Protein AF-A0A254QY48-F1 (afdb_monomer_lite)

pLDDT: mean 86.38, std 14.21, range [34.25, 98.0]

Radius of gyration: 26.09 Å; chains: 1; bounding box: 74×37×66 Å

Secondary structure (DSSP, 8-state):
--HHHHHHHHHHHHHHHHHHHHHHHHHHHHTTT---TTHHHHHHHHHHHHHHHHHTTT--HHHHHHHHHHHHHHHHHHHTT---PPPPP--------------EEES-TT--HHHHHHHHHHHHHHT--EEEEE----HHHHHHHHHHHTTTTTGGGTTSHHHHH-HHHHHHHHHHHHTT-HHHHHHHHHHH--HHHH-GGGGT-EEEEETTS-HHHHHHHHHHSEEEEEE-TTS-EEEEEEGGG---SPPHHHHTTSPP-

Structure (mmCIF, N/CA/C/O backbone):
data_AF-A0A254QY48-F1
#
_entry.id   AF-A0A254QY48-F1
#
loop_
_atom_site.group_PDB
_atom_site.id
_atom_site.type_symbol
_atom_site.label_atom_id
_atom_site.label_alt_id
_atom_site.label_comp_id
_atom_site.label_asym_id
_atom_site.label_entity_id
_atom_site.label_seq_id
_atom_site.pdbx_PDB_ins_code
_atom_site.Cartn_x
_atom_site.Cartn_y
_atom_site.Cartn_z
_atom_site.occupancy
_atom_site.B_iso_or_equiv
_atom_site.auth_seq_id
_atom_site.auth_comp_id
_atom_site.auth_asym_id
_atom_site.auth_atom_id
_atom_site.pdbx_PDB_model_num
ATOM 1 N N . MET A 1 1 ? 52.499 7.392 8.895 1.00 43.88 1 MET A N 1
ATOM 2 C CA . MET A 1 1 ? 53.018 7.864 7.598 1.00 43.88 1 MET A CA 1
ATOM 3 C C . MET A 1 1 ? 52.349 6.984 6.563 1.00 43.88 1 MET A C 1
ATOM 5 O O . MET A 1 1 ? 52.788 5.859 6.464 1.00 43.88 1 MET A O 1
ATOM 9 N N . ASP A 1 2 ? 51.241 7.428 5.956 1.00 49.06 2 ASP A N 1
ATOM 10 C CA . ASP A 1 2 ? 50.579 6.726 4.822 1.00 49.06 2 ASP A CA 1
ATOM 11 C C . ASP A 1 2 ? 49.456 7.541 4.136 1.00 49.06 2 ASP A C 1
ATOM 13 O O . ASP A 1 2 ? 48.891 7.128 3.132 1.00 49.06 2 ASP A O 1
ATOM 17 N N . THR A 1 3 ? 49.163 8.766 4.588 1.00 54.47 3 THR A N 1
ATOM 18 C CA . THR A 1 3 ? 48.041 9.565 4.058 1.00 54.47 3 THR A CA 1
ATOM 19 C C . THR A 1 3 ? 48.213 10.019 2.605 1.00 54.47 3 THR A C 1
ATOM 21 O O . THR A 1 3 ? 47.225 10.284 1.929 1.00 54.47 3 THR A O 1
ATOM 24 N N . ALA A 1 4 ? 49.448 10.127 2.107 1.00 51.38 4 ALA A N 1
ATOM 25 C CA . ALA A 1 4 ? 49.707 10.533 0.725 1.00 51.38 4 ALA A CA 1
ATOM 26 C C . ALA A 1 4 ? 49.523 9.376 -0.275 1.00 51.38 4 ALA A C 1
ATOM 28 O O . ALA A 1 4 ? 49.053 9.609 -1.387 1.00 51.38 4 ALA A O 1
ATOM 29 N N . ALA A 1 5 ? 49.855 8.141 0.123 1.00 54.62 5 ALA A N 1
ATOM 30 C CA . ALA A 1 5 ? 49.683 6.951 -0.708 1.00 54.62 5 ALA A CA 1
ATOM 31 C C . ALA A 1 5 ? 48.201 6.551 -0.801 1.00 54.62 5 ALA A C 1
ATOM 33 O O . ALA A 1 5 ? 47.706 6.323 -1.905 1.00 54.62 5 ALA A O 1
ATOM 34 N N . ASP A 1 6 ? 47.475 6.602 0.322 1.00 60.34 6 ASP A N 1
ATOM 35 C CA . ASP A 1 6 ? 46.029 6.341 0.374 1.00 60.34 6 ASP A CA 1
ATOM 36 C C . ASP A 1 6 ? 45.225 7.361 -0.446 1.00 60.34 6 ASP A C 1
ATOM 38 O O . ASP A 1 6 ? 44.293 7.003 -1.167 1.00 60.34 6 ASP A O 1
ATOM 42 N N . ASN A 1 7 ? 45.622 8.638 -0.408 1.00 69.25 7 ASN A N 1
ATOM 43 C CA . ASN A 1 7 ? 44.978 9.672 -1.214 1.00 69.25 7 ASN A CA 1
ATOM 44 C C . ASN A 1 7 ? 45.287 9.504 -2.714 1.00 69.25 7 ASN A C 1
ATOM 46 O O . ASN A 1 7 ? 44.414 9.720 -3.546 1.00 69.25 7 ASN A O 1
ATOM 50 N N . SER A 1 8 ? 46.500 9.068 -3.073 1.00 77.69 8 SER A N 1
ATOM 51 C CA . SER A 1 8 ? 46.869 8.777 -4.467 1.00 77.69 8 SER A CA 1
ATOM 52 C C . SER A 1 8 ? 46.052 7.613 -5.048 1.00 77.69 8 SER A C 1
ATOM 54 O O . SER A 1 8 ? 45.542 7.709 -6.163 1.00 77.69 8 SER A O 1
ATOM 56 N N . ALA A 1 9 ? 45.849 6.542 -4.271 1.00 82.81 9 ALA A N 1
ATOM 57 C CA . ALA A 1 9 ? 45.025 5.404 -4.679 1.00 82.81 9 ALA A CA 1
ATOM 58 C C . ALA A 1 9 ? 43.540 5.782 -4.830 1.00 82.81 9 ALA A C 1
ATOM 60 O O . ALA A 1 9 ? 42.905 5.422 -5.821 1.00 82.81 9 ALA A O 1
ATOM 61 N N . ALA A 1 10 ? 42.997 6.569 -3.895 1.00 84.00 10 ALA A N 1
ATOM 62 C CA . ALA A 1 10 ? 41.620 7.057 -3.971 1.00 84.00 10 ALA A CA 1
ATOM 63 C C . ALA A 1 10 ? 41.382 7.954 -5.199 1.00 84.00 10 ALA A C 1
ATOM 65 O O . ALA A 1 10 ? 40.347 7.840 -5.859 1.00 84.00 10 ALA A O 1
ATOM 66 N N . LEU A 1 11 ? 42.348 8.816 -5.533 1.00 86.38 11 LEU A N 1
ATOM 67 C CA . LEU A 1 11 ? 42.291 9.658 -6.729 1.00 86.38 11 LEU A CA 1
ATOM 68 C C . LEU A 1 11 ? 42.391 8.829 -8.015 1.00 86.38 11 LEU A C 1
ATOM 70 O O . LEU A 1 11 ? 41.631 9.087 -8.941 1.00 86.38 11 LEU A O 1
ATOM 74 N N . ALA A 1 12 ? 43.225 7.786 -8.054 1.00 88.31 12 ALA A N 1
ATOM 75 C CA . ALA A 1 12 ? 43.296 6.881 -9.202 1.00 88.31 12 ALA A CA 1
ATOM 76 C C . ALA A 1 12 ? 41.968 6.135 -9.445 1.00 88.31 12 ALA A C 1
ATOM 78 O O . ALA A 1 12 ? 41.520 6.018 -10.584 1.00 88.31 12 ALA A O 1
ATOM 79 N N . ILE A 1 13 ? 41.297 5.685 -8.377 1.00 86.62 13 ILE A N 1
ATOM 80 C CA . ILE A 1 13 ? 39.974 5.038 -8.459 1.00 86.62 13 ILE A CA 1
ATOM 81 C C . ILE A 1 13 ? 38.903 6.025 -8.938 1.00 86.62 13 ILE A C 1
ATOM 83 O O . ILE A 1 13 ? 38.014 5.660 -9.710 1.00 86.62 13 ILE A O 1
ATOM 87 N N . ARG A 1 14 ? 38.962 7.279 -8.478 1.00 91.88 14 ARG A N 1
ATOM 88 C CA . ARG A 1 14 ? 38.085 8.349 -8.967 1.00 91.88 14 ARG A CA 1
ATOM 89 C C . ARG A 1 14 ? 38.296 8.590 -10.456 1.00 91.88 14 ARG A C 1
ATOM 91 O O . ARG A 1 14 ? 37.316 8.626 -11.191 1.00 91.88 14 ARG A O 1
ATOM 98 N N . ASP A 1 15 ? 39.544 8.774 -10.870 1.00 90.38 15 ASP A N 1
ATOM 99 C CA . ASP A 1 15 ? 39.891 9.170 -12.233 1.00 90.38 15 ASP A CA 1
ATOM 100 C C . ASP A 1 15 ? 39.544 8.059 -13.223 1.00 90.38 15 ASP A C 1
ATOM 102 O O . ASP A 1 15 ? 38.840 8.327 -14.189 1.00 90.38 15 ASP A O 1
ATOM 106 N N . SER A 1 16 ? 39.866 6.800 -12.901 1.00 88.62 16 SER A N 1
ATOM 107 C CA . SER A 1 16 ? 39.449 5.643 -13.706 1.00 88.62 16 SER A CA 1
ATOM 108 C C . SER A 1 16 ? 37.929 5.577 -13.875 1.00 88.62 16 SER A C 1
ATOM 110 O O . SER A 1 16 ? 37.441 5.442 -14.989 1.00 88.62 16 SER A O 1
ATOM 112 N N . ALA A 1 17 ? 37.158 5.721 -12.791 1.00 89.19 17 ALA A N 1
ATOM 113 C CA . ALA A 1 17 ? 35.697 5.658 -12.870 1.00 89.19 17 ALA A CA 1
ATOM 114 C C . ALA A 1 17 ? 35.078 6.866 -13.600 1.00 89.19 17 ALA A C 1
ATOM 116 O O . ALA A 1 17 ? 34.013 6.754 -14.211 1.00 89.19 17 ALA A O 1
ATOM 117 N N . CYS A 1 18 ? 35.725 8.030 -13.515 1.00 92.19 18 CYS A N 1
ATOM 118 C CA . CYS A 1 18 ? 35.334 9.235 -14.232 1.00 92.19 18 CYS A CA 1
ATOM 119 C C . CYS A 1 18 ? 35.586 9.079 -15.737 1.00 92.19 18 CYS A C 1
ATOM 121 O O . CYS A 1 18 ? 34.685 9.358 -16.526 1.00 92.19 18 CYS A O 1
ATOM 123 N N . ASP A 1 19 ? 36.761 8.587 -16.125 1.00 91.50 19 ASP A N 1
ATOM 124 C CA . ASP A 1 19 ? 37.131 8.358 -17.522 1.00 91.50 19 ASP A CA 1
ATOM 125 C C . ASP A 1 19 ? 36.276 7.248 -18.156 1.00 91.50 19 ASP A C 1
ATOM 127 O O . ASP A 1 19 ? 35.747 7.447 -19.249 1.00 91.50 19 ASP A O 1
ATOM 131 N N . ASP A 1 20 ? 36.018 6.148 -17.437 1.00 92.12 20 ASP A N 1
ATOM 132 C CA . ASP A 1 20 ? 35.104 5.082 -17.881 1.00 92.12 20 ASP A CA 1
ATOM 133 C C . ASP A 1 20 ? 33.689 5.619 -18.148 1.00 92.12 20 ASP A C 1
ATOM 135 O O . ASP A 1 20 ? 33.021 5.237 -19.113 1.00 92.12 20 ASP A O 1
ATOM 139 N N . LEU A 1 21 ? 33.203 6.525 -17.290 1.00 93.19 21 LEU A N 1
ATOM 140 C CA . LEU A 1 21 ? 31.894 7.145 -17.468 1.00 93.19 21 LEU A CA 1
ATOM 141 C C . LEU A 1 21 ? 31.869 8.095 -18.672 1.00 93.19 21 LEU A C 1
ATOM 143 O O . LEU A 1 21 ? 30.864 8.123 -19.379 1.00 93.19 21 LEU A O 1
ATOM 147 N N . ILE A 1 22 ? 32.931 8.874 -18.890 1.00 92.50 22 ILE A N 1
ATOM 148 C CA . ILE A 1 22 ? 33.043 9.777 -20.043 1.00 92.50 22 ILE A CA 1
ATOM 149 C C . ILE A 1 22 ? 33.048 8.968 -21.334 1.00 92.50 22 ILE A C 1
ATOM 151 O O . ILE A 1 22 ? 32.198 9.219 -22.181 1.00 92.50 22 ILE A O 1
ATOM 155 N N . ALA A 1 23 ? 33.911 7.952 -21.434 1.00 91.44 23 ALA A N 1
ATOM 156 C CA . ALA A 1 23 ? 33.997 7.087 -22.608 1.00 91.44 23 ALA A CA 1
ATOM 157 C C . ALA A 1 23 ? 32.636 6.462 -22.942 1.00 91.44 23 ALA A C 1
ATOM 159 O O . ALA A 1 23 ? 32.183 6.511 -24.083 1.00 91.44 23 ALA A O 1
ATOM 160 N N . LYS A 1 24 ? 31.929 5.966 -21.918 1.00 90.25 24 LYS A N 1
ATOM 161 C CA . LYS A 1 24 ? 30.584 5.414 -22.087 1.00 90.25 24 LYS A CA 1
ATOM 162 C C . LYS A 1 24 ? 29.569 6.451 -22.581 1.00 90.25 24 LYS A C 1
ATOM 164 O O . LYS A 1 24 ? 28.725 6.135 -23.408 1.00 90.25 24 LYS A O 1
ATOM 169 N N . LEU A 1 25 ? 29.596 7.671 -22.048 1.00 89.38 25 LEU A N 1
ATOM 170 C CA . LEU A 1 25 ? 28.657 8.722 -22.450 1.00 89.38 25 LEU A CA 1
ATOM 171 C C . LEU A 1 25 ? 28.960 9.266 -23.848 1.00 89.38 25 LEU A C 1
ATOM 173 O O . LEU A 1 25 ? 28.027 9.609 -24.561 1.00 89.38 25 LEU A O 1
ATOM 177 N N . GLU A 1 26 ? 30.230 9.340 -24.238 1.00 89.00 26 GLU A N 1
ATOM 178 C CA . GLU A 1 26 ? 30.646 9.732 -25.587 1.00 89.00 26 GLU A CA 1
ATOM 179 C C . GLU A 1 26 ? 30.246 8.674 -26.623 1.00 89.00 26 GLU A C 1
ATOM 181 O O . GLU A 1 26 ? 29.747 9.034 -27.686 1.00 89.00 26 GLU A O 1
ATOM 186 N N . GLU A 1 27 ? 30.371 7.385 -26.291 1.00 86.31 27 GLU A N 1
ATOM 187 C CA . GLU A 1 27 ? 29.863 6.282 -27.117 1.00 86.31 27 GLU A CA 1
ATOM 188 C C . GLU A 1 27 ? 28.337 6.366 -27.296 1.00 86.31 27 GLU A C 1
ATOM 190 O O . GLU A 1 27 ? 27.834 6.321 -28.419 1.00 86.31 27 GLU A O 1
ATOM 195 N N . GLU A 1 28 ? 27.591 6.558 -26.203 1.00 84.62 28 GLU A N 1
ATOM 196 C CA . GLU A 1 28 ? 26.130 6.704 -26.249 1.00 84.62 28 GLU A CA 1
ATOM 197 C C . GLU A 1 28 ? 25.697 7.982 -27.016 1.00 84.62 28 GLU A C 1
ATOM 199 O O . GLU A 1 28 ? 24.697 7.982 -27.737 1.00 84.62 28 GLU A O 1
ATOM 204 N N . ALA A 1 29 ? 26.445 9.084 -26.890 1.00 82.88 29 ALA A N 1
ATOM 205 C CA . ALA A 1 29 ? 26.153 10.352 -27.561 1.00 82.88 29 ALA A CA 1
ATOM 206 C C . ALA A 1 29 ? 26.446 10.310 -29.067 1.00 82.88 29 ALA A C 1
ATOM 208 O O . ALA A 1 29 ? 25.672 10.864 -29.851 1.00 82.88 29 ALA A O 1
ATOM 209 N N . ALA A 1 30 ? 27.510 9.609 -29.473 1.00 76.94 30 ALA A N 1
ATOM 210 C CA . ALA A 1 30 ? 27.838 9.377 -30.878 1.00 76.94 30 ALA A CA 1
ATOM 211 C C . ALA A 1 30 ? 26.734 8.594 -31.608 1.00 76.94 30 ALA A C 1
ATOM 213 O O . ALA A 1 30 ? 26.506 8.820 -32.792 1.00 76.94 30 ALA A O 1
ATOM 214 N N . ALA A 1 31 ? 26.007 7.722 -30.902 1.00 69.06 31 ALA A N 1
ATOM 215 C CA . ALA A 1 31 ? 24.850 7.012 -31.448 1.00 69.06 31 ALA A CA 1
ATOM 216 C C . ALA A 1 31 ? 23.593 7.895 -31.608 1.00 69.06 31 ALA A C 1
ATOM 218 O O . ALA A 1 31 ? 22.641 7.480 -32.263 1.00 69.06 31 ALA A O 1
ATOM 219 N N . SER A 1 32 ? 23.574 9.094 -31.012 1.00 65.00 32 SER A N 1
ATOM 220 C CA . SER A 1 32 ? 22.402 9.982 -30.946 1.00 65.00 32 SER A CA 1
ATOM 221 C C . SER A 1 32 ? 22.596 11.329 -31.671 1.00 65.00 32 SER A C 1
ATOM 223 O O . SER A 1 32 ? 21.801 12.240 -31.444 1.00 65.00 32 SER A O 1
ATOM 225 N N . ASP A 1 33 ? 23.653 11.493 -32.482 1.00 64.31 33 ASP A N 1
ATOM 226 C CA . ASP A 1 33 ? 24.058 12.770 -33.116 1.00 64.31 33 ASP A CA 1
ATOM 227 C C . ASP A 1 33 ? 24.136 13.961 -32.128 1.00 64.31 33 ASP A C 1
ATOM 229 O O . ASP A 1 33 ? 23.940 15.126 -32.489 1.00 64.31 33 ASP A O 1
ATOM 233 N N . ALA A 1 34 ? 24.414 13.679 -30.850 1.00 66.00 34 ALA A N 1
ATOM 234 C CA . ALA A 1 34 ? 24.487 14.689 -29.801 1.00 66.00 34 ALA A CA 1
ATOM 235 C C . ALA A 1 34 ? 25.878 15.340 -29.754 1.00 66.00 34 ALA A C 1
ATOM 237 O O . ALA A 1 34 ? 26.897 14.669 -29.916 1.00 66.00 34 ALA A O 1
ATOM 238 N N . ASP A 1 35 ? 25.929 16.649 -29.487 1.00 70.44 35 ASP A N 1
ATOM 239 C CA . ASP A 1 35 ? 27.192 17.375 -29.320 1.00 70.44 35 ASP A CA 1
ATOM 240 C C . ASP A 1 35 ? 27.954 16.862 -28.087 1.00 70.44 35 ASP A C 1
ATOM 242 O O . ASP A 1 35 ? 27.486 16.958 -26.946 1.00 70.44 35 ASP A O 1
ATOM 246 N N . THR A 1 36 ? 29.131 16.286 -28.329 1.00 73.81 36 THR A N 1
ATOM 247 C CA . THR A 1 36 ? 29.957 15.629 -27.314 1.00 73.81 36 THR A CA 1
ATOM 248 C C . THR A 1 36 ? 30.952 16.568 -26.641 1.00 73.81 36 THR A C 1
ATOM 250 O O . THR A 1 36 ? 31.516 16.195 -25.608 1.00 73.81 36 THR A O 1
ATOM 253 N N . SER A 1 37 ? 31.149 17.794 -27.153 1.00 77.94 37 SER A N 1
ATOM 254 C CA . SER A 1 37 ? 32.238 18.680 -26.706 1.00 77.94 37 SER A CA 1
ATOM 255 C C . SER A 1 37 ? 32.165 19.041 -25.219 1.00 77.94 37 SER A C 1
ATOM 257 O O . SER A 1 37 ? 33.190 19.287 -24.580 1.00 77.94 37 SER A O 1
ATOM 259 N N . ASP A 1 38 ? 30.956 19.025 -24.657 1.00 86.62 38 ASP A N 1
ATOM 260 C CA . ASP A 1 38 ? 30.675 19.443 -23.285 1.00 86.62 38 ASP A CA 1
ATOM 261 C C . ASP A 1 38 ? 30.484 18.273 -22.300 1.00 86.62 38 ASP A C 1
ATOM 263 O O . ASP A 1 38 ? 30.359 18.505 -21.091 1.00 86.62 38 ASP A O 1
ATOM 267 N N . ILE A 1 39 ? 30.494 17.015 -22.765 1.00 87.81 39 ILE A N 1
ATOM 268 C CA . ILE A 1 39 ? 30.282 15.831 -21.911 1.00 87.81 39 ILE A CA 1
ATOM 269 C C . ILE A 1 39 ? 31.435 15.676 -20.919 1.00 87.81 39 ILE A C 1
ATOM 271 O O . ILE A 1 39 ? 31.215 15.653 -19.704 1.00 87.81 39 ILE A O 1
ATOM 275 N N . ALA A 1 40 ? 32.669 15.617 -21.420 1.00 90.44 40 ALA A N 1
ATOM 276 C CA . ALA A 1 40 ? 33.860 15.450 -20.598 1.00 90.44 40 ALA A CA 1
ATOM 277 C C . ALA A 1 40 ? 34.026 16.544 -19.517 1.00 90.44 40 ALA A C 1
ATOM 279 O O . ALA A 1 40 ? 34.195 16.182 -18.347 1.00 90.44 40 ALA A O 1
ATOM 280 N N . PRO A 1 41 ? 33.954 17.861 -19.821 1.00 92.50 41 PRO A N 1
ATOM 281 C CA . PRO A 1 41 ? 34.075 18.888 -18.785 1.00 92.50 41 PRO A CA 1
ATOM 282 C C . PRO A 1 41 ? 32.930 18.830 -17.762 1.00 92.50 41 PRO A C 1
ATOM 284 O O . PRO A 1 41 ? 33.186 18.949 -16.563 1.00 92.50 41 PRO A O 1
ATOM 287 N N . PHE A 1 42 ? 31.690 18.567 -18.196 1.00 91.38 42 PHE A N 1
ATOM 288 C CA . PHE A 1 42 ? 30.541 18.442 -17.294 1.00 91.38 42 PHE A CA 1
ATOM 289 C C . PHE A 1 42 ? 30.682 17.269 -16.317 1.00 91.38 42 PHE A C 1
ATOM 291 O O . PHE A 1 42 ? 30.418 17.409 -15.118 1.00 91.38 42 PHE A O 1
ATOM 298 N N . VAL A 1 43 ? 31.097 16.105 -16.823 1.00 92.88 43 VAL A N 1
ATOM 299 C CA . VAL A 1 43 ? 31.290 14.908 -16.002 1.00 92.88 43 VAL A CA 1
ATOM 300 C C . VAL A 1 43 ? 32.435 15.132 -15.020 1.00 92.88 43 VAL A C 1
ATOM 302 O O . VAL A 1 43 ? 32.221 14.929 -13.827 1.00 92.88 43 VAL A O 1
ATOM 305 N N . LYS A 1 44 ? 33.595 15.633 -15.471 1.00 93.62 44 LYS A N 1
ATOM 306 C CA . LYS A 1 44 ? 34.758 15.895 -14.603 1.00 93.62 44 LYS A CA 1
ATOM 307 C C . LYS A 1 44 ? 34.422 16.833 -13.444 1.00 93.62 44 LYS A C 1
ATOM 309 O O . LYS A 1 44 ? 34.778 16.541 -12.302 1.00 93.62 44 LYS A O 1
ATOM 314 N N . GLU A 1 45 ? 33.696 17.920 -13.708 1.00 91.81 45 GLU A N 1
ATOM 315 C CA . GLU A 1 45 ? 33.308 18.888 -12.676 1.00 91.81 45 GLU A CA 1
ATOM 316 C C . GLU A 1 45 ? 32.414 18.252 -11.598 1.00 91.81 45 GLU A C 1
ATOM 318 O O . GLU A 1 45 ? 32.694 18.345 -10.397 1.00 91.81 45 GLU A O 1
ATOM 323 N N . LEU A 1 46 ? 31.337 17.574 -12.011 1.00 90.81 46 LEU A N 1
ATOM 324 C CA . LEU A 1 46 ? 30.400 16.964 -11.069 1.00 90.81 46 LEU A CA 1
ATOM 325 C C . LEU A 1 46 ? 31.015 15.784 -10.322 1.00 90.81 46 LEU A C 1
ATOM 327 O O . LEU A 1 46 ? 30.768 15.624 -9.122 1.00 90.81 46 LEU A O 1
ATOM 331 N N . PHE A 1 47 ? 31.814 14.969 -11.008 1.00 94.25 47 PHE A N 1
ATOM 332 C CA . PHE A 1 47 ? 32.461 13.813 -10.407 1.00 94.25 47 PHE A CA 1
ATOM 333 C C . PHE A 1 47 ? 33.427 14.254 -9.307 1.00 94.25 47 PHE A C 1
ATOM 335 O O . PHE A 1 47 ? 33.314 13.768 -8.181 1.00 94.25 47 PHE A O 1
ATOM 342 N N . ALA A 1 48 ? 34.291 15.239 -9.583 1.00 90.62 48 ALA A N 1
ATOM 343 C CA . ALA A 1 48 ? 35.206 15.800 -8.591 1.00 90.62 48 ALA A CA 1
ATOM 344 C C . ALA A 1 48 ? 34.449 16.369 -7.380 1.00 90.62 48 ALA A C 1
ATOM 346 O O . ALA A 1 48 ? 34.731 16.005 -6.237 1.00 90.62 48 ALA A O 1
ATOM 347 N N . ARG A 1 49 ? 33.408 17.178 -7.621 1.00 89.38 49 ARG A N 1
ATOM 348 C CA . ARG A 1 49 ? 32.611 17.794 -6.550 1.00 89.38 49 ARG A CA 1
ATOM 349 C C . ARG A 1 49 ? 31.964 16.763 -5.623 1.00 89.38 49 ARG A C 1
ATOM 351 O O . ARG A 1 49 ? 31.962 16.945 -4.402 1.00 89.38 49 ARG A O 1
ATOM 358 N N . TYR A 1 50 ? 31.362 15.713 -6.180 1.00 89.25 50 TYR A N 1
ATOM 359 C CA . TYR A 1 50 ? 30.719 14.683 -5.365 1.00 89.25 50 TYR A CA 1
ATOM 360 C C . TYR A 1 50 ? 31.731 13.762 -4.687 1.00 89.25 50 TYR A C 1
ATOM 362 O O . TYR A 1 50 ? 31.476 13.326 -3.561 1.00 89.25 50 TYR A O 1
ATOM 370 N N . PHE A 1 51 ? 32.873 13.507 -5.325 1.00 89.00 51 PHE A N 1
ATOM 371 C CA . PHE A 1 51 ? 33.930 12.687 -4.748 1.00 89.00 51 PHE A CA 1
ATOM 372 C C . PHE A 1 51 ? 34.554 13.374 -3.532 1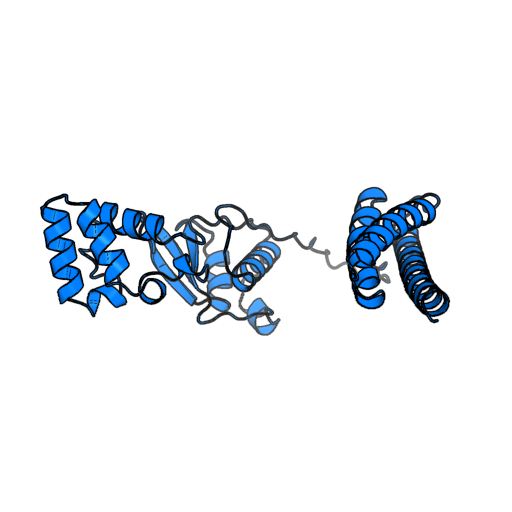.00 89.00 51 PHE A C 1
ATOM 374 O O . PHE A 1 51 ? 34.592 12.777 -2.459 1.00 89.00 51 PHE A O 1
ATOM 381 N N . ASP A 1 52 ? 34.882 14.665 -3.623 1.00 87.81 52 ASP A N 1
ATOM 382 C CA . ASP A 1 52 ? 35.388 15.450 -2.488 1.00 87.81 52 ASP A CA 1
ATOM 383 C C . ASP A 1 52 ? 34.402 15.471 -1.309 1.00 87.81 52 ASP A C 1
ATOM 385 O O . ASP A 1 52 ? 34.784 15.387 -0.138 1.00 87.81 52 ASP A O 1
ATOM 389 N N . ALA A 1 53 ? 33.101 15.568 -1.600 1.00 84.94 53 ALA A N 1
ATOM 390 C CA . ALA A 1 53 ? 32.055 15.535 -0.580 1.00 84.94 53 ALA A CA 1
ATOM 391 C C . ALA A 1 53 ? 31.910 14.156 0.090 1.00 84.94 53 ALA A C 1
ATOM 393 O O . ALA A 1 53 ? 31.509 14.084 1.254 1.00 84.94 53 ALA A O 1
ATOM 394 N N . SER A 1 54 ? 32.209 13.080 -0.637 1.00 84.94 54 SER A N 1
ATOM 395 C CA . SER A 1 54 ? 32.184 11.697 -0.153 1.00 84.94 54 SER A CA 1
ATOM 396 C C . SER A 1 54 ? 33.437 11.367 0.673 1.00 84.94 54 SER A C 1
ATOM 398 O O . SER A 1 54 ? 33.319 10.824 1.773 1.00 84.94 54 SER A O 1
ATOM 400 N N . GLN A 1 55 ? 34.612 11.842 0.249 1.00 84.75 55 GLN A N 1
ATOM 401 C CA . GLN A 1 55 ? 35.862 11.714 1.009 1.00 84.75 55 GLN A CA 1
ATOM 402 C C . GLN A 1 55 ? 35.803 12.448 2.357 1.00 84.75 55 GLN A C 1
ATOM 404 O O . GLN A 1 55 ? 36.221 11.906 3.376 1.00 84.75 55 GLN A O 1
ATOM 409 N N . LYS A 1 56 ? 35.150 13.620 2.430 1.00 84.75 56 LYS A N 1
ATOM 410 C CA . LYS A 1 56 ? 34.870 14.310 3.713 1.00 84.75 56 LYS A CA 1
ATOM 411 C C . LYS A 1 56 ? 34.012 13.493 4.690 1.00 84.75 56 LYS A C 1
ATOM 413 O O . LYS A 1 56 ? 33.954 13.829 5.870 1.00 84.75 56 LYS A O 1
ATOM 418 N N . LYS A 1 57 ? 33.318 12.460 4.207 1.00 82.69 57 LYS A N 1
ATOM 419 C CA . LYS A 1 57 ? 32.494 11.541 5.005 1.00 82.69 57 LYS A CA 1
ATOM 420 C C . LYS A 1 57 ? 33.190 10.203 5.276 1.00 82.69 57 LYS A C 1
ATOM 422 O O . LYS A 1 57 ? 32.542 9.313 5.819 1.00 82.69 57 LYS A O 1
ATOM 427 N N . ASN A 1 58 ? 34.473 10.069 4.929 1.00 83.00 58 ASN A N 1
ATOM 428 C CA . ASN A 1 58 ? 35.260 8.839 5.051 1.00 83.00 58 ASN A CA 1
ATOM 429 C C . ASN A 1 58 ? 34.618 7.631 4.335 1.00 83.00 58 ASN A C 1
ATOM 431 O O . ASN A 1 58 ? 34.700 6.501 4.815 1.00 83.00 58 ASN A O 1
ATOM 435 N N . GLU A 1 59 ? 33.929 7.861 3.213 1.00 81.56 59 GLU A N 1
ATOM 436 C CA . GLU A 1 59 ? 33.377 6.783 2.384 1.00 81.56 59 GLU A CA 1
ATOM 437 C C . GLU A 1 59 ? 34.503 6.174 1.518 1.00 81.56 59 GLU A C 1
ATOM 439 O O . GLU A 1 59 ? 35.274 6.931 0.917 1.00 81.56 59 GLU A O 1
ATOM 444 N N . PRO A 1 60 ? 34.623 4.832 1.434 1.00 86.69 60 PRO A N 1
ATOM 445 C CA . PRO A 1 60 ? 35.635 4.183 0.599 1.00 86.69 60 PRO A CA 1
ATOM 446 C C . PRO A 1 60 ? 35.538 4.619 -0.867 1.00 86.69 60 PRO A C 1
ATOM 448 O O . PRO A 1 60 ? 34.432 4.746 -1.403 1.00 86.69 60 PRO A O 1
ATOM 451 N N . ALA A 1 61 ? 36.684 4.826 -1.520 1.00 80.56 61 ALA A N 1
ATOM 452 C CA . ALA A 1 61 ? 36.761 5.384 -2.871 1.00 80.56 61 ALA A CA 1
ATOM 453 C C . ALA A 1 61 ? 35.989 4.546 -3.903 1.00 80.56 61 ALA A C 1
ATOM 455 O O . ALA A 1 61 ? 35.291 5.099 -4.748 1.00 80.56 61 ALA A O 1
ATOM 456 N N . GLU A 1 62 ? 36.023 3.220 -3.793 1.00 82.06 62 GLU A N 1
ATOM 457 C CA . GLU A 1 62 ? 35.323 2.287 -4.679 1.00 82.06 62 GLU A CA 1
ATOM 458 C C . GLU A 1 62 ? 33.798 2.415 -4.545 1.00 82.06 62 GLU A C 1
ATOM 460 O O . GLU A 1 62 ? 33.061 2.403 -5.535 1.00 82.06 62 GLU A O 1
ATOM 465 N N . VAL A 1 63 ? 33.314 2.592 -3.312 1.00 79.81 63 VAL A N 1
ATOM 466 C CA . VAL A 1 63 ? 31.885 2.768 -3.009 1.00 79.81 63 VAL A CA 1
ATOM 467 C C . VAL A 1 63 ? 31.409 4.140 -3.488 1.00 79.81 63 VAL A C 1
ATOM 469 O O . VAL A 1 63 ? 30.358 4.252 -4.131 1.00 79.81 63 VAL A O 1
ATOM 472 N N . ALA A 1 64 ? 32.208 5.174 -3.222 1.00 82.88 64 ALA A N 1
ATOM 473 C CA . ALA A 1 64 ? 31.963 6.541 -3.654 1.00 82.88 64 ALA A CA 1
ATOM 474 C C . ALA A 1 64 ? 31.899 6.640 -5.185 1.00 82.88 64 ALA A C 1
ATOM 476 O O . ALA A 1 64 ? 30.881 7.075 -5.730 1.00 82.88 64 ALA A O 1
ATOM 477 N N . SER A 1 65 ? 32.935 6.175 -5.888 1.00 81.56 65 SER A N 1
ATOM 478 C CA . SER A 1 65 ? 33.053 6.249 -7.348 1.00 81.56 65 SER A CA 1
ATOM 479 C C . SER A 1 65 ? 31.920 5.520 -8.066 1.00 81.56 65 SER A C 1
ATOM 481 O O . SER A 1 65 ? 31.336 6.075 -8.997 1.00 81.56 65 SER A O 1
ATOM 483 N N . ALA A 1 66 ? 31.511 4.331 -7.607 1.00 82.44 66 ALA A N 1
ATOM 484 C CA . ALA A 1 66 ? 30.397 3.597 -8.214 1.00 82.44 66 ALA A CA 1
ATOM 485 C C . ALA A 1 66 ? 29.051 4.337 -8.070 1.00 82.44 66 ALA A C 1
ATOM 487 O O . ALA A 1 66 ? 28.229 4.376 -8.993 1.00 82.44 66 ALA A O 1
ATOM 488 N N . LYS A 1 67 ? 28.809 4.948 -6.906 1.00 86.19 67 LYS A N 1
ATOM 489 C CA . LYS A 1 67 ? 27.591 5.720 -6.623 1.00 86.19 67 LYS A CA 1
ATOM 490 C C . LYS A 1 67 ? 27.562 7.042 -7.388 1.00 86.19 67 LYS A C 1
ATOM 492 O O . LYS A 1 67 ? 26.522 7.405 -7.943 1.00 86.19 67 LYS A O 1
ATOM 497 N N . ILE A 1 68 ? 28.694 7.740 -7.430 1.00 86.56 68 ILE A N 1
ATOM 498 C CA . ILE A 1 68 ? 28.860 9.000 -8.156 1.00 86.56 68 ILE A CA 1
ATOM 499 C C . ILE A 1 68 ? 28.698 8.756 -9.654 1.00 86.56 68 ILE A C 1
ATOM 501 O O . ILE A 1 68 ? 27.920 9.469 -10.280 1.00 86.56 68 ILE A O 1
ATOM 505 N N . SER A 1 69 ? 29.283 7.685 -10.199 1.00 88.00 69 SER A N 1
ATOM 506 C CA . SER A 1 69 ? 29.144 7.328 -11.618 1.00 88.00 69 SER A CA 1
ATOM 507 C C . SER A 1 69 ? 27.682 7.170 -12.045 1.00 88.00 69 SER A C 1
ATOM 509 O O . SER A 1 69 ? 27.255 7.711 -13.064 1.00 88.00 69 SER A O 1
ATOM 511 N N . LYS A 1 70 ? 26.861 6.499 -11.224 1.00 86.62 70 LYS A N 1
ATOM 512 C CA . LYS A 1 70 ? 25.415 6.361 -11.477 1.00 86.62 70 LYS A CA 1
ATOM 513 C C . LYS A 1 70 ? 24.687 7.706 -11.434 1.00 86.62 70 LYS A C 1
ATOM 515 O O . LYS A 1 70 ? 23.807 7.963 -12.255 1.00 86.62 70 LYS A O 1
ATOM 520 N N . MET A 1 71 ? 25.033 8.557 -10.470 1.00 91.62 71 MET A N 1
ATOM 521 C CA . MET A 1 71 ? 24.396 9.861 -10.287 1.00 91.62 71 MET A CA 1
ATOM 522 C C . MET A 1 71 ? 24.751 10.829 -11.419 1.00 91.62 71 MET A C 1
ATOM 524 O O . MET A 1 71 ? 23.851 11.408 -12.026 1.00 91.62 71 MET A O 1
ATOM 528 N N . VAL A 1 72 ? 26.044 10.979 -11.712 1.00 90.38 72 VAL A N 1
ATOM 529 C CA . VAL A 1 72 ? 26.567 11.867 -12.755 1.00 90.38 72 VAL A CA 1
ATOM 530 C C . VAL A 1 72 ? 26.135 11.371 -14.130 1.00 90.38 72 VAL A C 1
ATOM 532 O O . VAL A 1 72 ? 25.620 12.163 -14.912 1.00 90.38 72 VAL A O 1
ATOM 535 N N . GLY A 1 73 ? 26.185 10.061 -14.389 1.00 90.75 73 GLY A N 1
ATOM 536 C CA . GLY A 1 73 ? 25.705 9.483 -15.645 1.00 90.75 73 GLY A CA 1
ATOM 537 C C . GLY A 1 73 ? 24.217 9.729 -15.902 1.00 90.75 73 GLY A C 1
ATOM 538 O O . GLY A 1 73 ? 23.821 9.970 -17.038 1.00 90.75 73 GLY A O 1
ATOM 539 N N . LYS A 1 74 ? 23.366 9.724 -14.867 1.00 87.56 74 LYS A N 1
ATOM 540 C CA . LYS A 1 74 ? 21.947 10.094 -15.022 1.00 87.56 74 LYS A CA 1
ATOM 541 C C . LYS A 1 74 ? 21.777 11.581 -15.354 1.00 87.56 74 LYS A C 1
ATOM 543 O O . LYS A 1 74 ? 20.912 11.933 -16.153 1.00 87.56 74 LYS A O 1
ATOM 548 N N . GLN A 1 75 ? 22.573 12.450 -14.729 1.00 87.94 75 GLN A N 1
ATOM 549 C CA . GLN A 1 75 ? 22.526 13.890 -14.990 1.00 87.94 75 GLN A CA 1
ATOM 550 C C . GLN A 1 75 ? 23.044 14.229 -16.392 1.00 87.94 75 GLN A C 1
ATOM 552 O O . GLN A 1 75 ? 22.418 15.033 -17.075 1.00 87.94 75 GLN A O 1
ATOM 557 N N . ALA A 1 76 ? 24.121 13.578 -16.837 1.00 87.56 76 ALA A N 1
ATOM 558 C CA . ALA A 1 76 ? 24.698 13.764 -18.164 1.00 87.56 76 ALA A CA 1
ATOM 559 C C . ALA A 1 76 ? 23.737 13.305 -19.265 1.00 87.56 76 ALA A C 1
ATOM 561 O O . ALA A 1 76 ? 23.411 14.104 -20.136 1.00 87.56 76 ALA A O 1
ATOM 562 N N . ARG A 1 77 ? 23.168 12.093 -19.163 1.00 89.00 77 ARG A N 1
ATOM 563 C CA . ARG A 1 77 ? 22.175 11.608 -20.141 1.00 89.00 77 ARG A CA 1
ATOM 564 C C . ARG A 1 77 ? 20.978 12.541 -20.280 1.00 89.00 77 ARG A C 1
ATOM 566 O O . ARG A 1 77 ? 20.537 12.828 -21.383 1.00 89.00 77 ARG A O 1
ATOM 573 N N . LYS A 1 78 ? 20.494 13.085 -19.158 1.00 86.25 78 LYS A N 1
ATOM 574 C CA . LYS A 1 78 ? 19.415 14.079 -19.173 1.00 86.25 78 LYS A CA 1
ATOM 575 C C . LYS A 1 78 ? 19.849 15.408 -19.803 1.00 86.25 78 LYS A C 1
ATOM 577 O O . LYS A 1 78 ? 19.057 16.010 -20.516 1.00 86.25 78 LYS A O 1
ATOM 582 N N . LYS A 1 79 ? 21.054 15.896 -19.493 1.00 85.25 79 LYS A N 1
ATOM 583 C CA . LYS A 1 79 ? 21.550 17.198 -19.963 1.00 85.25 79 LYS A CA 1
ATOM 584 C C . LYS A 1 79 ? 21.832 17.199 -21.466 1.00 85.25 79 LYS A C 1
ATOM 586 O O . LYS A 1 79 ? 21.512 18.179 -22.123 1.00 85.25 79 LYS A O 1
ATOM 591 N N . PHE A 1 80 ? 22.403 16.112 -21.973 1.00 84.56 80 PHE A N 1
ATOM 592 C CA . PHE A 1 80 ? 22.847 15.982 -23.361 1.00 84.56 80 PHE A CA 1
ATOM 593 C C . PHE A 1 80 ? 21.878 15.177 -24.234 1.00 84.56 80 PHE A C 1
ATOM 595 O O . PHE A 1 80 ? 22.212 14.854 -25.364 1.00 84.56 80 PHE A O 1
ATOM 602 N N . ALA A 1 81 ? 20.689 14.843 -23.712 1.00 81.81 81 ALA A N 1
ATOM 603 C CA . ALA A 1 81 ? 19.671 14.052 -24.410 1.00 81.81 81 ALA A CA 1
ATOM 604 C C . ALA A 1 81 ? 20.209 12.735 -25.011 1.00 81.81 81 ALA A C 1
ATOM 606 O O . ALA A 1 81 ? 19.750 12.284 -26.054 1.00 81.81 81 ALA A O 1
ATOM 607 N N . ILE A 1 82 ? 21.175 12.117 -24.331 1.00 80.12 82 ILE A N 1
ATOM 608 C CA . ILE A 1 82 ? 21.824 10.883 -24.772 1.00 80.12 82 ILE A CA 1
ATOM 609 C C . ILE A 1 82 ? 20.848 9.723 -24.567 1.00 80.12 82 ILE A C 1
ATOM 611 O O . ILE A 1 82 ? 20.463 9.433 -23.424 1.00 80.12 82 ILE A O 1
ATOM 615 N N . SER A 1 83 ? 20.453 9.070 -25.661 1.00 66.31 83 SER A N 1
ATOM 616 C CA . SER A 1 83 ? 19.646 7.852 -25.617 1.00 66.31 83 SER A CA 1
ATOM 617 C C . SER A 1 83 ? 20.549 6.647 -25.360 1.00 66.31 83 SER A C 1
ATOM 619 O O . SER A 1 83 ? 21.594 6.497 -25.982 1.00 66.31 83 SER A O 1
ATOM 621 N N . SER A 1 84 ? 20.173 5.780 -24.421 1.00 57.28 84 SER A N 1
ATOM 622 C CA . SER A 1 84 ? 20.971 4.608 -24.035 1.00 57.28 84 SER A CA 1
ATOM 623 C C . SER A 1 84 ? 20.687 3.359 -24.881 1.00 57.28 84 SER A C 1
ATOM 625 O O . SER A 1 84 ? 20.967 2.251 -24.421 1.00 57.28 84 SER A O 1
ATOM 627 N N . GLU A 1 85 ? 20.079 3.501 -26.060 1.00 49.72 85 GLU A N 1
ATOM 628 C CA . GLU A 1 85 ? 19.797 2.371 -26.951 1.00 49.72 85 GLU A CA 1
ATOM 629 C C . GLU A 1 85 ? 20.952 2.153 -27.942 1.00 49.72 85 GLU A C 1
ATOM 631 O O . GLU A 1 85 ? 21.313 3.079 -28.667 1.00 49.72 85 GLU A O 1
ATOM 636 N N . PRO A 1 86 ? 21.549 0.948 -28.001 1.00 40.62 86 PRO A N 1
ATOM 637 C CA . PRO A 1 86 ? 22.496 0.616 -29.055 1.00 40.62 86 PRO A CA 1
ATOM 638 C C . PRO A 1 86 ? 21.761 0.538 -30.402 1.00 40.62 86 PRO A C 1
ATOM 640 O O . PRO A 1 86 ? 20.687 -0.056 -30.494 1.00 40.62 86 PRO A O 1
ATOM 643 N N . ALA A 1 87 ? 22.351 1.129 -31.445 1.00 35.53 87 ALA A N 1
ATOM 644 C CA . ALA A 1 87 ? 21.785 1.152 -32.793 1.00 35.53 87 ALA A CA 1
ATOM 645 C C . ALA A 1 87 ? 21.468 -0.276 -33.300 1.00 35.53 87 ALA A C 1
ATOM 647 O O . ALA A 1 87 ? 22.354 -1.139 -33.275 1.00 35.53 87 ALA A O 1
ATOM 648 N N . PRO A 1 88 ? 20.239 -0.557 -33.775 1.00 40.34 88 PRO A N 1
ATOM 649 C CA . PRO A 1 88 ? 19.883 -1.883 -34.255 1.00 40.34 88 PRO A CA 1
ATOM 650 C C . PRO A 1 88 ? 20.462 -2.139 -35.652 1.00 40.34 88 PRO A C 1
ATOM 652 O O . PRO A 1 88 ? 20.431 -1.291 -36.544 1.00 40.34 88 PRO A O 1
ATOM 655 N N . THR A 1 89 ? 20.987 -3.350 -35.840 1.00 34.25 89 THR A N 1
ATOM 656 C CA . THR A 1 89 ? 21.310 -3.922 -37.157 1.00 34.25 89 THR A CA 1
ATOM 657 C C . THR A 1 89 ? 19.997 -4.135 -37.928 1.00 34.25 89 THR A C 1
ATOM 659 O O . THR A 1 89 ? 19.036 -4.597 -37.312 1.00 34.25 89 THR A O 1
ATOM 662 N N . PRO A 1 90 ? 19.895 -3.796 -39.229 1.00 40.09 90 PRO A N 1
ATOM 663 C CA . PRO A 1 90 ? 18.609 -3.789 -39.915 1.00 40.09 90 PRO A CA 1
ATOM 664 C C . PRO A 1 90 ? 18.190 -5.209 -40.313 1.00 40.09 90 PRO A C 1
ATOM 666 O O . PRO A 1 90 ? 18.790 -5.811 -41.198 1.00 40.09 90 PRO A O 1
ATOM 669 N N . GLU A 1 91 ? 17.129 -5.713 -39.688 1.00 36.50 91 GLU A N 1
ATOM 670 C CA . GLU A 1 91 ? 16.307 -6.833 -40.161 1.00 36.50 91 GLU A CA 1
ATOM 671 C C . GLU A 1 91 ? 14.828 -6.557 -39.807 1.00 36.50 91 GLU A C 1
ATOM 673 O O . GLU A 1 91 ? 14.552 -5.671 -38.996 1.00 36.50 91 GLU A O 1
ATOM 678 N N . PRO A 1 92 ? 13.875 -7.183 -40.520 1.00 38.97 92 PRO A N 1
ATOM 679 C CA . PRO A 1 92 ? 12.726 -6.513 -41.119 1.00 38.97 92 PRO A CA 1
ATOM 680 C C . PRO A 1 92 ? 11.656 -6.075 -40.118 1.00 38.97 92 PRO A C 1
ATOM 682 O O . PRO A 1 92 ? 11.440 -6.708 -39.089 1.00 38.97 92 PRO A O 1
ATOM 685 N N . GLU A 1 93 ? 10.973 -4.999 -40.512 1.00 42.72 93 GLU A N 1
ATOM 686 C CA . GLU A 1 93 ? 9.816 -4.348 -39.894 1.00 42.72 93 GLU A CA 1
ATOM 687 C C . GLU A 1 93 ? 8.931 -5.293 -39.062 1.00 42.72 93 GLU A C 1
ATOM 689 O O . GLU A 1 93 ? 7.997 -5.920 -39.559 1.00 42.72 93 GLU A O 1
ATOM 694 N N . HIS A 1 94 ? 9.192 -5.334 -37.759 1.00 39.41 94 HIS A N 1
ATOM 695 C CA . HIS A 1 94 ? 8.147 -5.509 -36.766 1.00 39.41 94 HIS A CA 1
ATOM 696 C C . HIS A 1 94 ? 8.058 -4.195 -36.000 1.00 39.41 94 HIS A C 1
ATOM 698 O O . HIS A 1 94 ? 9.057 -3.719 -35.464 1.00 39.41 94 HIS A O 1
ATOM 704 N N . GLU A 1 95 ? 6.875 -3.584 -36.030 1.00 36.97 95 GLU A N 1
ATOM 705 C CA . GLU A 1 95 ? 6.540 -2.353 -35.318 1.00 36.97 95 GLU A CA 1
ATOM 706 C C . GLU A 1 95 ? 7.070 -2.425 -33.879 1.00 36.97 95 GLU A C 1
ATOM 708 O O . GLU A 1 95 ? 6.610 -3.227 -33.068 1.00 36.97 95 GLU A O 1
ATOM 713 N N . ALA A 1 96 ? 8.095 -1.626 -33.577 1.00 38.50 96 ALA A N 1
ATOM 714 C CA . ALA A 1 96 ? 8.626 -1.514 -32.231 1.00 38.50 96 ALA A CA 1
ATOM 715 C C . ALA A 1 96 ? 7.592 -0.768 -31.381 1.00 38.50 96 ALA A C 1
ATOM 717 O O . ALA A 1 96 ? 7.488 0.459 -31.445 1.00 38.50 96 ALA A O 1
ATOM 718 N N . GLU A 1 97 ? 6.807 -1.513 -30.603 1.00 44.75 97 GLU A N 1
ATOM 719 C CA . GLU A 1 97 ? 6.012 -0.945 -29.520 1.00 44.75 97 GLU A CA 1
ATOM 720 C C . GLU A 1 97 ? 6.952 -0.167 -28.596 1.00 44.75 97 GLU A C 1
ATOM 722 O O . GLU A 1 97 ? 7.854 -0.722 -27.964 1.00 44.75 97 GLU A O 1
ATOM 727 N N . THR A 1 98 ? 6.765 1.148 -28.529 1.00 47.66 98 THR A N 1
ATOM 728 C CA . THR A 1 98 ? 7.465 2.000 -27.572 1.00 47.66 98 THR A CA 1
ATOM 729 C C . THR A 1 98 ? 7.179 1.488 -26.165 1.00 47.66 98 THR A C 1
ATOM 731 O O . THR A 1 98 ? 6.045 1.588 -25.697 1.00 47.66 98 THR A O 1
ATOM 734 N N . ALA A 1 99 ? 8.193 0.952 -25.480 1.00 57.31 99 ALA A N 1
ATOM 735 C CA . ALA A 1 99 ? 8.048 0.486 -24.108 1.00 57.31 99 ALA A CA 1
ATOM 736 C C . ALA A 1 99 ? 7.598 1.653 -23.213 1.00 57.31 99 ALA A C 1
ATOM 738 O O . ALA A 1 99 ? 8.351 2.600 -22.965 1.00 57.31 99 ALA A O 1
ATOM 739 N N . PHE A 1 100 ? 6.355 1.608 -22.732 1.00 69.75 100 PHE A N 1
ATOM 740 C CA . PHE A 1 100 ? 5.829 2.648 -21.859 1.00 69.75 100 PHE A CA 1
ATOM 741 C C . PHE A 1 100 ? 6.580 2.634 -20.525 1.00 69.75 100 PHE A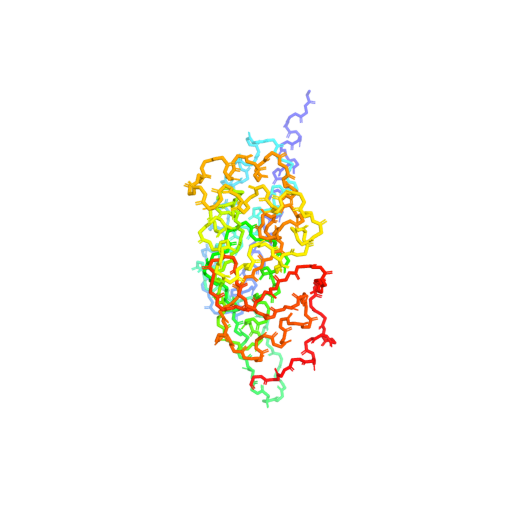 C 1
ATOM 743 O O . PHE A 1 100 ? 6.683 1.615 -19.842 1.00 69.75 100 PHE A O 1
ATOM 750 N N . ALA A 1 101 ? 7.093 3.793 -20.107 1.00 81.31 101 ALA A N 1
ATOM 751 C CA . ALA A 1 101 ? 7.648 3.937 -18.768 1.00 81.31 101 ALA A CA 1
ATOM 752 C C . ALA A 1 101 ? 6.509 3.828 -17.744 1.00 81.31 101 ALA A C 1
ATOM 754 O O . ALA A 1 101 ? 5.699 4.746 -17.627 1.00 81.31 101 ALA A O 1
ATOM 755 N N . GLY A 1 102 ? 6.456 2.720 -17.002 1.00 85.81 102 GLY A N 1
ATOM 756 C CA . GLY A 1 102 ? 5.412 2.475 -16.007 1.00 85.81 102 GLY A CA 1
ATOM 757 C C . GLY A 1 102 ? 5.283 3.602 -14.981 1.00 85.81 102 GLY A C 1
ATOM 758 O O . GLY A 1 102 ? 6.277 4.140 -14.480 1.00 85.81 102 GLY A O 1
ATOM 759 N N . GLN A 1 103 ? 4.043 3.954 -14.645 1.00 92.25 103 GLN A N 1
ATOM 760 C CA . GLN A 1 103 ? 3.709 5.085 -13.787 1.00 92.25 103 GLN A CA 1
ATOM 761 C C . GLN A 1 103 ? 2.882 4.633 -12.585 1.00 92.25 103 GLN A C 1
ATOM 763 O O . GLN A 1 103 ? 1.800 4.066 -12.717 1.00 92.25 103 GLN A O 1
ATOM 768 N N . VAL A 1 104 ? 3.374 4.945 -11.384 1.00 93.50 104 VAL A N 1
ATOM 769 C CA . VAL A 1 104 ? 2.661 4.695 -10.125 1.00 93.50 104 VAL A CA 1
ATOM 770 C C . VAL A 1 104 ? 2.490 6.010 -9.374 1.00 93.50 104 VAL A C 1
ATOM 772 O O . VAL A 1 104 ? 3.469 6.694 -9.071 1.00 93.50 104 VAL A O 1
ATOM 775 N N . ALA A 1 105 ? 1.245 6.353 -9.051 1.00 91.81 105 ALA A N 1
ATOM 776 C CA . ALA A 1 105 ? 0.869 7.599 -8.387 1.00 91.81 105 ALA A CA 1
ATOM 777 C C . ALA A 1 105 ? 0.025 7.353 -7.121 1.00 91.81 105 ALA A C 1
ATOM 779 O O . ALA A 1 105 ? -0.336 6.224 -6.789 1.00 91.81 105 ALA A O 1
ATOM 780 N N . GLY A 1 106 ? -0.305 8.426 -6.396 1.00 91.50 106 GLY A N 1
ATOM 781 C CA . GLY A 1 106 ? -1.151 8.372 -5.199 1.00 91.50 106 GLY A CA 1
ATOM 782 C C . GLY A 1 106 ? -0.364 8.203 -3.898 1.00 91.50 106 GLY A C 1
ATOM 783 O O . GLY A 1 106 ? 0.724 8.759 -3.738 1.00 91.50 106 GLY A O 1
ATOM 784 N N . LYS A 1 107 ? -0.930 7.473 -2.927 1.00 91.88 107 LYS A N 1
ATOM 785 C CA . LYS A 1 107 ? -0.372 7.343 -1.565 1.00 91.88 107 LYS A CA 1
ATOM 786 C C . LYS A 1 107 ? 0.808 6.360 -1.508 1.00 91.88 107 LYS A C 1
ATOM 788 O O . LYS A 1 107 ? 0.720 5.338 -0.843 1.00 91.88 107 LYS A O 1
ATOM 793 N N . THR A 1 108 ? 1.913 6.666 -2.185 1.00 92.81 108 THR A N 1
ATOM 794 C CA . THR A 1 108 ? 3.054 5.746 -2.370 1.00 92.81 108 THR A CA 1
ATOM 795 C C . THR A 1 108 ? 4.032 5.669 -1.192 1.00 92.81 108 THR A C 1
ATOM 797 O O . THR A 1 108 ? 4.881 4.778 -1.142 1.00 92.81 108 THR A O 1
ATOM 800 N N . SER A 1 109 ? 3.945 6.607 -0.245 1.00 90.12 109 SER A N 1
ATOM 801 C CA . SER A 1 109 ? 4.904 6.722 0.857 1.00 90.12 109 SER A CA 1
ATOM 802 C C . SER A 1 109 ? 4.902 5.486 1.760 1.00 90.12 109 SER A C 1
ATOM 804 O O . SER A 1 109 ? 3.841 4.985 2.134 1.00 90.12 109 SER A O 1
ATOM 806 N N . GLY A 1 110 ? 6.103 5.005 2.097 1.00 88.88 110 GLY A N 1
ATOM 807 C CA . GLY A 1 110 ? 6.321 3.910 3.045 1.00 88.88 110 GLY A CA 1
ATOM 808 C C . GLY A 1 110 ? 5.863 2.525 2.587 1.00 88.88 110 GLY A C 1
ATOM 809 O O . GLY A 1 110 ? 5.902 1.596 3.386 1.00 88.88 110 GLY A O 1
ATOM 810 N N . ILE A 1 111 ? 5.427 2.373 1.333 1.00 94.75 111 ILE A N 1
ATOM 811 C CA . ILE A 1 111 ? 5.067 1.072 0.759 1.00 94.75 111 ILE A CA 1
ATOM 812 C C . ILE A 1 111 ? 6.335 0.261 0.493 1.00 94.75 111 ILE A C 1
ATOM 814 O O . ILE A 1 111 ? 7.351 0.794 0.039 1.00 94.75 111 ILE A O 1
ATOM 818 N N . ASP A 1 112 ? 6.249 -1.045 0.733 1.00 95.12 112 ASP A N 1
ATOM 819 C CA . ASP A 1 112 ? 7.294 -2.000 0.406 1.00 95.12 112 ASP A CA 1
ATOM 820 C C . ASP A 1 112 ? 7.730 -1.864 -1.063 1.00 95.12 112 ASP A C 1
ATOM 822 O O . ASP A 1 112 ? 6.925 -1.861 -2.002 1.00 95.12 112 ASP A O 1
ATOM 826 N N . ARG A 1 113 ? 9.046 -1.754 -1.270 1.00 93.62 113 ARG A N 1
ATOM 827 C CA . ARG A 1 113 ? 9.618 -1.463 -2.587 1.00 93.62 113 ARG A CA 1
ATOM 828 C C . ARG A 1 113 ? 9.273 -2.534 -3.622 1.00 93.62 113 ARG A C 1
ATOM 830 O O . ARG A 1 113 ? 9.163 -2.207 -4.800 1.00 93.62 113 ARG A O 1
ATOM 837 N N . LYS A 1 114 ? 9.091 -3.788 -3.201 1.00 95.38 114 LYS A N 1
ATOM 838 C CA . LYS A 1 114 ? 8.734 -4.894 -4.093 1.00 95.38 114 LYS A CA 1
ATOM 839 C C . LYS A 1 114 ? 7.336 -4.702 -4.668 1.00 95.38 114 LYS A C 1
ATOM 841 O O . LYS A 1 114 ? 7.157 -4.909 -5.862 1.00 95.38 114 LYS A O 1
ATOM 846 N N . ILE A 1 115 ? 6.378 -4.256 -3.849 1.00 97.31 115 ILE A N 1
ATOM 847 C CA . ILE A 1 115 ? 5.027 -3.927 -4.324 1.00 97.31 115 ILE A CA 1
ATOM 848 C C . ILE A 1 115 ? 5.119 -2.808 -5.360 1.00 97.31 115 ILE A C 1
ATOM 850 O O . ILE A 1 115 ? 4.625 -2.976 -6.467 1.00 97.31 115 ILE A O 1
ATOM 854 N N . LEU A 1 116 ? 5.816 -1.709 -5.044 1.00 96.75 116 LEU A N 1
ATOM 855 C CA . LEU A 1 116 ? 5.968 -0.585 -5.975 1.00 96.75 116 LEU A CA 1
ATOM 856 C C . LEU A 1 116 ? 6.604 -1.005 -7.305 1.00 96.75 116 LEU A C 1
ATOM 858 O O . LEU A 1 116 ? 6.128 -0.589 -8.352 1.00 96.75 116 LEU A O 1
ATOM 862 N N . ASN A 1 117 ? 7.638 -1.846 -7.275 1.00 95.12 117 ASN A N 1
ATOM 863 C CA . ASN A 1 117 ? 8.278 -2.332 -8.494 1.00 95.12 117 ASN A CA 1
ATOM 864 C C . ASN A 1 117 ? 7.331 -3.198 -9.347 1.00 95.12 117 ASN A C 1
ATOM 866 O O . ASN A 1 117 ? 7.298 -3.033 -10.562 1.00 95.12 117 ASN A O 1
ATOM 870 N N . ILE A 1 118 ? 6.538 -4.078 -8.721 1.00 97.06 118 ILE A N 1
ATOM 871 C CA . ILE A 1 118 ? 5.529 -4.886 -9.425 1.00 97.06 118 ILE A CA 1
ATOM 872 C C . ILE A 1 118 ? 4.467 -3.985 -10.065 1.00 97.06 118 ILE A C 1
ATOM 874 O O . ILE A 1 118 ? 4.136 -4.177 -11.231 1.00 97.06 118 ILE A O 1
ATOM 878 N N . LEU A 1 119 ? 3.960 -2.987 -9.328 1.00 97.06 119 LEU A N 1
ATOM 879 C CA . LEU A 1 119 ? 3.002 -2.015 -9.866 1.00 97.06 119 LEU A CA 1
ATOM 880 C C . LEU A 1 119 ? 3.591 -1.277 -11.078 1.00 97.06 119 LEU A C 1
ATOM 882 O O . LEU A 1 119 ? 2.914 -1.127 -12.089 1.00 97.06 119 LEU A O 1
ATOM 886 N N . THR A 1 120 ? 4.854 -0.849 -10.999 1.00 95.62 120 THR A N 1
ATOM 887 C CA . THR A 1 120 ? 5.530 -0.169 -12.109 1.00 95.62 120 THR A CA 1
ATOM 888 C C . THR A 1 120 ? 5.655 -1.064 -13.340 1.00 95.62 120 THR A C 1
ATOM 890 O O . THR A 1 120 ? 5.375 -0.593 -14.435 1.00 95.62 120 THR A O 1
ATOM 893 N N . GLU A 1 121 ? 6.045 -2.334 -13.198 1.00 94.00 121 GLU A N 1
ATOM 894 C CA . GLU A 1 121 ? 6.170 -3.226 -14.362 1.00 94.00 121 GLU A CA 1
ATOM 895 C C . GLU A 1 121 ? 4.823 -3.574 -14.994 1.00 94.00 121 GLU A C 1
ATOM 897 O O . GLU A 1 121 ? 4.718 -3.593 -16.216 1.00 94.00 121 GLU A O 1
ATOM 902 N N . VAL A 1 122 ? 3.778 -3.791 -14.190 1.00 94.69 122 VAL A N 1
ATOM 903 C CA . VAL A 1 122 ? 2.433 -4.008 -14.740 1.00 94.69 122 VAL A CA 1
ATOM 904 C C . VAL A 1 122 ? 1.931 -2.742 -15.437 1.00 94.69 122 VAL A C 1
ATOM 906 O O . VAL A 1 122 ? 1.433 -2.818 -16.551 1.00 94.69 122 VAL A O 1
ATOM 909 N N . SER A 1 123 ? 2.132 -1.565 -14.841 1.00 94.00 123 SER A N 1
ATOM 910 C CA . SER A 1 123 ? 1.802 -0.290 -15.490 1.00 94.00 123 SER A CA 1
ATOM 911 C C . SER A 1 123 ? 2.541 -0.100 -16.821 1.00 94.00 123 SER A C 1
ATOM 913 O O . SER A 1 123 ? 1.945 0.362 -17.787 1.00 94.00 123 SER A O 1
ATOM 915 N N . ALA A 1 124 ? 3.821 -0.481 -16.889 1.00 91.06 124 ALA A N 1
ATOM 916 C CA . ALA A 1 124 ? 4.619 -0.410 -18.112 1.00 91.06 124 ALA A CA 1
ATOM 917 C C . ALA A 1 124 ? 4.081 -1.340 -19.208 1.00 91.06 124 ALA A C 1
ATOM 919 O O . ALA A 1 124 ? 3.992 -0.930 -20.359 1.00 91.06 124 ALA A O 1
ATOM 920 N N . HIS A 1 125 ? 3.689 -2.566 -18.842 1.00 90.31 125 HIS A N 1
ATOM 921 C CA . HIS A 1 125 ? 3.156 -3.554 -19.785 1.00 90.31 125 HIS A CA 1
ATOM 922 C C . HIS A 1 125 ? 1.880 -3.076 -20.476 1.00 90.31 125 HIS A C 1
ATOM 924 O O . HIS A 1 125 ? 1.748 -3.249 -21.677 1.00 90.31 125 HIS A O 1
ATOM 930 N N . PHE A 1 126 ? 0.960 -2.460 -19.733 1.00 89.44 126 PHE A N 1
ATOM 931 C CA . PHE A 1 126 ? -0.320 -1.997 -20.284 1.00 89.44 126 PHE A CA 1
ATOM 932 C C . PHE A 1 126 ? -0.298 -0.537 -20.761 1.00 89.44 126 PHE A C 1
ATOM 934 O O . PHE A 1 126 ? -1.293 -0.053 -21.284 1.00 89.44 126 PHE A O 1
ATOM 941 N N . GLY A 1 127 ? 0.795 0.203 -20.541 1.00 88.44 127 GLY A N 1
ATOM 942 C CA . GLY A 1 127 ? 0.849 1.643 -20.824 1.00 88.44 127 GLY A CA 1
ATOM 943 C C . GLY A 1 127 ? -0.099 2.494 -19.967 1.00 88.44 127 GLY A C 1
ATOM 944 O O . GLY A 1 127 ? -0.299 3.675 -20.252 1.00 88.44 127 GLY A O 1
ATOM 945 N N . GLU A 1 128 ? -0.664 1.927 -18.898 1.00 87.69 128 GLU A N 1
ATOM 946 C CA . GLU A 1 128 ? -1.666 2.577 -18.054 1.00 87.69 128 GLU A CA 1
ATOM 947 C C . GLU A 1 128 ? -1.119 2.920 -16.662 1.00 87.69 128 GLU A C 1
ATOM 949 O O . GLU A 1 128 ? -0.527 2.064 -15.994 1.00 87.69 128 GLU A O 1
ATOM 954 N N . PRO A 1 129 ? -1.333 4.148 -16.154 1.00 90.56 129 PRO A N 1
ATOM 955 C CA . PRO A 1 129 ? -0.876 4.533 -14.826 1.00 90.56 129 PRO A CA 1
ATOM 956 C C . PRO A 1 129 ? -1.691 3.853 -13.718 1.00 90.56 129 PRO A C 1
ATOM 958 O O . PRO A 1 129 ? -2.922 3.872 -13.713 1.00 90.56 129 PRO A O 1
ATOM 961 N N . ILE A 1 130 ? -1.008 3.356 -12.686 1.00 94.00 130 ILE A N 1
ATOM 962 C CA . ILE A 1 130 ? -1.655 2.788 -11.497 1.00 94.00 130 ILE A CA 1
ATOM 963 C C . ILE A 1 130 ? -1.706 3.831 -10.377 1.00 94.00 130 ILE A C 1
ATOM 965 O O . ILE A 1 130 ? -0.680 4.340 -9.921 1.00 94.00 130 ILE A O 1
ATOM 969 N N . THR A 1 131 ? -2.908 4.120 -9.871 1.00 93.31 131 THR A N 1
ATOM 970 C CA . THR A 1 131 ? -3.106 5.047 -8.743 1.00 93.31 131 THR A CA 1
ATOM 971 C C . THR A 1 131 ? -3.422 4.301 -7.449 1.00 93.31 131 THR A C 1
ATOM 973 O O . THR A 1 131 ? -4.447 3.630 -7.336 1.00 93.31 131 THR A O 1
ATOM 976 N N . ILE A 1 132 ? -2.570 4.476 -6.436 1.00 95.38 132 ILE A N 1
ATOM 977 C CA . ILE A 1 132 ? -2.741 3.886 -5.105 1.00 95.38 132 ILE A CA 1
ATOM 978 C C . ILE A 1 132 ? -3.686 4.745 -4.260 1.00 95.38 132 ILE A C 1
ATOM 980 O O . ILE A 1 132 ? -3.368 5.885 -3.900 1.00 95.38 132 ILE A O 1
ATOM 984 N N . LEU A 1 133 ? -4.825 4.163 -3.883 1.00 92.38 133 LEU A N 1
ATOM 985 C CA . LEU A 1 133 ? -5.845 4.783 -3.035 1.00 92.38 133 LEU A CA 1
ATOM 986 C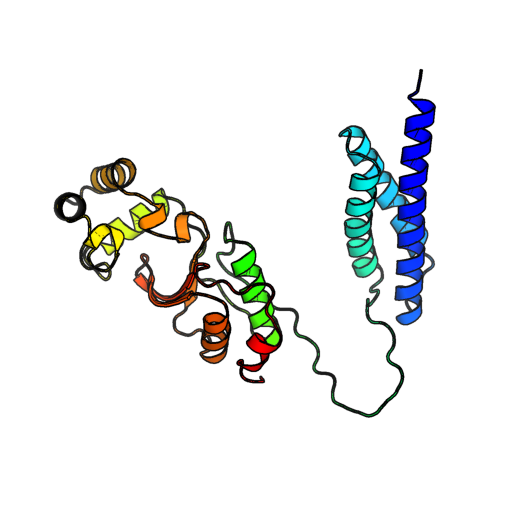 C . LEU A 1 133 ? -5.435 4.799 -1.553 1.00 92.38 133 LEU A C 1
ATOM 988 O O . LEU A 1 133 ? -5.716 5.757 -0.824 1.00 92.38 133 LEU A O 1
ATOM 992 N N . SER A 1 134 ? -4.761 3.741 -1.103 1.00 91.31 134 SER A N 1
ATOM 993 C CA . SER A 1 134 ? -4.282 3.563 0.272 1.00 91.31 134 SER A CA 1
ATOM 994 C C . SER A 1 134 ? -2.954 2.814 0.265 1.00 91.31 134 SER A C 1
ATOM 996 O O . SER A 1 134 ? -2.867 1.729 -0.299 1.00 91.31 134 SER A O 1
ATOM 998 N N . GLY A 1 135 ? -1.926 3.399 0.879 1.00 91.31 135 GLY A N 1
ATOM 999 C CA . GLY A 1 135 ? -0.594 2.806 1.026 1.00 91.31 135 GLY A CA 1
ATOM 1000 C C . GLY A 1 135 ? -0.268 2.550 2.492 1.00 91.31 135 GLY A C 1
ATOM 1001 O O . GLY A 1 135 ? -1.129 2.095 3.247 1.00 91.31 135 GLY A O 1
ATOM 1002 N N . GLN A 1 136 ? 0.949 2.882 2.926 1.00 93.69 136 GLN A N 1
ATOM 1003 C CA . GLN A 1 136 ? 1.307 2.750 4.336 1.00 93.69 136 GLN A CA 1
ATOM 1004 C C . GLN A 1 136 ? 0.424 3.645 5.224 1.00 93.69 136 GLN A C 1
ATOM 1006 O O . GLN A 1 136 ? 0.117 4.789 4.874 1.00 93.69 136 GLN A O 1
ATOM 1011 N N . ARG A 1 137 ? 0.031 3.145 6.399 1.00 89.50 137 ARG A N 1
ATOM 1012 C CA . ARG A 1 137 ? -0.727 3.901 7.402 1.00 89.50 137 ARG A CA 1
ATOM 1013 C C . ARG A 1 137 ? -0.077 3.808 8.769 1.00 89.50 137 ARG A C 1
ATOM 1015 O O . ARG A 1 137 ? 0.341 2.749 9.212 1.00 89.50 137 ARG A O 1
ATOM 1022 N N . SER A 1 138 ? -0.046 4.923 9.485 1.00 89.69 138 SER A N 1
ATOM 1023 C CA . SER A 1 138 ? 0.385 4.931 10.883 1.00 89.69 138 SER A CA 1
ATOM 1024 C C . SER A 1 138 ? -0.647 4.243 11.792 1.00 89.69 138 SER A C 1
ATOM 1026 O O . SER A 1 138 ? -1.844 4.201 11.485 1.00 89.69 138 SER A O 1
ATOM 1028 N N . LYS A 1 139 ? -0.213 3.755 12.964 1.00 91.19 139 LYS A N 1
ATOM 1029 C CA . LYS A 1 139 ? -1.122 3.179 13.977 1.00 91.19 139 LYS A CA 1
ATOM 1030 C C . LYS A 1 139 ? -2.278 4.126 14.348 1.00 91.19 139 LYS A C 1
ATOM 1032 O O . LYS A 1 139 ? -3.418 3.657 14.362 1.00 91.19 139 LYS A O 1
ATOM 1037 N N . PRO A 1 140 ? -2.059 5.443 14.570 1.00 88.81 140 PRO A N 1
ATOM 1038 C CA . PRO A 1 140 ? -3.156 6.371 14.842 1.00 88.81 140 PRO A CA 1
ATOM 1039 C C . PRO A 1 140 ? -4.165 6.478 13.692 1.00 88.81 140 PRO A C 1
ATOM 1041 O O . PRO A 1 140 ? -5.369 6.467 13.941 1.00 88.81 140 PRO A O 1
ATOM 1044 N N . GLN A 1 141 ? -3.702 6.525 12.437 1.00 88.38 141 GLN A N 1
ATOM 1045 C CA . GLN A 1 141 ? -4.588 6.556 11.264 1.00 88.38 141 GLN A CA 1
ATOM 1046 C C . GLN A 1 141 ? -5.419 5.272 11.158 1.00 88.38 141 GLN A C 1
ATOM 1048 O O . GLN A 1 141 ? -6.627 5.335 10.933 1.00 88.38 141 GLN A O 1
ATOM 1053 N N . GLN A 1 142 ? -4.803 4.108 11.382 1.00 91.62 142 GLN A N 1
ATOM 1054 C CA . GLN A 1 142 ? -5.512 2.828 11.391 1.00 91.62 142 GLN A CA 1
ATOM 1055 C C . GLN A 1 142 ? -6.559 2.764 12.512 1.00 91.62 142 GLN A C 1
ATOM 1057 O O . GLN A 1 142 ? -7.699 2.374 12.264 1.00 91.62 142 GLN A O 1
ATOM 1062 N N . ALA A 1 143 ? -6.203 3.168 13.734 1.00 92.50 143 ALA A N 1
ATOM 1063 C CA . ALA A 1 143 ? -7.125 3.175 14.868 1.00 92.50 143 ALA A CA 1
ATOM 1064 C C . ALA A 1 143 ? -8.303 4.138 14.639 1.00 92.50 143 ALA A C 1
ATOM 1066 O O . ALA A 1 143 ? -9.449 3.798 14.938 1.00 92.50 143 ALA A O 1
ATOM 1067 N N . GLN A 1 144 ? -8.040 5.306 14.043 1.00 91.06 144 GLN A N 1
ATOM 1068 C CA . GLN A 1 144 ? -9.079 6.254 13.648 1.00 91.06 144 GLN A CA 1
ATOM 1069 C C . GLN A 1 144 ? -10.036 5.653 12.615 1.00 91.06 144 GLN A C 1
ATOM 1071 O O . GLN A 1 144 ? -11.251 5.754 12.788 1.00 91.06 144 GLN A O 1
ATOM 1076 N N . ALA A 1 145 ? -9.508 5.023 11.563 1.00 90.62 145 ALA A N 1
ATOM 1077 C CA . ALA A 1 145 ? -10.317 4.391 10.523 1.00 90.62 145 ALA A CA 1
ATOM 1078 C C . ALA A 1 145 ? -11.222 3.296 11.113 1.00 90.62 145 ALA A C 1
ATOM 1080 O O . ALA A 1 145 ? -12.427 3.277 10.850 1.00 90.62 145 ALA A O 1
ATOM 1081 N N . LEU A 1 146 ? -10.671 2.458 12.001 1.00 93.94 146 LEU A N 1
ATOM 1082 C CA . LEU A 1 146 ? -11.438 1.446 12.728 1.00 93.94 146 LEU A CA 1
ATOM 1083 C C . LEU A 1 146 ? -12.550 2.064 13.575 1.00 93.94 146 LEU A C 1
ATOM 1085 O O . LEU A 1 146 ? -13.687 1.613 13.485 1.00 93.94 146 LEU A O 1
ATOM 1089 N N . TYR A 1 147 ? -12.261 3.104 14.362 1.00 95.25 147 TYR A N 1
ATOM 1090 C CA . TYR A 1 147 ? -13.276 3.745 15.200 1.00 95.25 147 TYR A CA 1
ATOM 1091 C C . TYR A 1 147 ? -14.401 4.374 14.371 1.00 95.25 147 TYR A C 1
ATOM 1093 O O . TYR A 1 147 ? -15.580 4.204 14.697 1.00 95.25 147 TYR A O 1
ATOM 1101 N N . THR A 1 148 ? -14.058 5.107 13.307 1.00 93.50 148 THR A N 1
ATOM 1102 C CA . THR A 1 148 ? -15.041 5.754 12.424 1.00 93.50 148 THR A CA 1
ATOM 1103 C C . THR A 1 148 ? -15.987 4.716 11.833 1.00 93.50 148 THR A C 1
ATOM 1105 O O . THR A 1 148 ? -17.203 4.888 11.884 1.00 93.50 148 THR A O 1
ATOM 1108 N N . ASN A 1 149 ? -15.433 3.604 11.352 1.00 93.12 149 ASN A N 1
ATOM 1109 C CA . ASN A 1 149 ? -16.164 2.636 10.548 1.00 93.12 149 ASN A CA 1
ATOM 1110 C C . ASN A 1 149 ? -16.612 1.377 11.303 1.00 93.12 149 ASN A C 1
ATOM 1112 O O . ASN A 1 149 ? -17.204 0.482 10.696 1.00 93.12 149 ASN A O 1
ATOM 1116 N N . TRP A 1 150 ? -16.383 1.322 12.620 1.00 95.12 150 TRP A N 1
ATOM 1117 C CA . TRP A 1 150 ? -16.551 0.132 13.462 1.00 95.12 150 TRP A CA 1
ATOM 1118 C C . TRP A 1 150 ? -17.885 -0.586 13.255 1.00 95.12 150 TRP A C 1
ATOM 1120 O O . TRP A 1 150 ? -17.915 -1.784 13.000 1.00 95.12 150 TRP A O 1
ATOM 1130 N N . GLN A 1 151 ? -18.995 0.148 13.335 1.00 92.62 151 GLN A N 1
ATOM 1131 C CA . GLN A 1 151 ? -20.354 -0.404 13.237 1.00 92.62 151 GLN A CA 1
ATOM 1132 C C . GLN A 1 151 ? -20.900 -0.433 11.803 1.00 92.62 151 GLN A C 1
ATOM 1134 O O . GLN A 1 151 ? -21.977 -0.978 11.584 1.00 92.62 151 GLN A O 1
ATOM 1139 N N . SER A 1 152 ? -20.174 0.154 10.849 1.00 90.62 152 SER A N 1
ATOM 1140 C CA . SER A 1 152 ? -20.544 0.207 9.435 1.00 90.62 152 SER A CA 1
ATOM 1141 C C . SER A 1 152 ? -20.017 -1.053 8.730 1.00 90.62 152 SER A C 1
ATOM 1143 O O . SER A 1 152 ? -20.263 -2.177 9.170 1.00 90.62 152 SER A O 1
ATOM 1145 N N . HIS A 1 153 ? -19.245 -0.890 7.662 1.00 86.62 153 HIS A N 1
ATOM 1146 C CA . HIS A 1 153 ? -18.703 -1.982 6.861 1.00 86.62 153 HIS A CA 1
ATOM 1147 C C . HIS A 1 153 ? -17.684 -2.869 7.592 1.00 86.62 153 HIS A C 1
ATOM 1149 O O . HIS A 1 153 ? -17.360 -3.924 7.075 1.00 86.62 153 HIS A O 1
ATOM 1155 N N . LEU A 1 154 ? -17.179 -2.478 8.769 1.00 90.44 154 LEU A N 1
ATOM 1156 C CA . LEU A 1 154 ? -16.284 -3.333 9.560 1.00 90.44 154 LEU A CA 1
ATOM 1157 C C . LEU A 1 154 ? -17.033 -4.362 10.416 1.00 90.44 154 LEU A C 1
ATOM 1159 O O . LEU A 1 154 ? -16.394 -5.189 11.070 1.00 90.44 154 LEU A O 1
ATOM 1163 N N . ARG A 1 155 ? -18.375 -4.298 10.458 1.00 93.06 155 ARG A N 1
ATOM 1164 C CA . ARG A 1 155 ? -19.252 -5.248 11.167 1.00 93.06 155 ARG A CA 1
ATOM 1165 C C . ARG A 1 155 ? -18.787 -5.535 12.598 1.00 93.06 155 ARG A C 1
ATOM 1167 O O . ARG A 1 155 ? -18.748 -6.682 13.043 1.00 93.06 155 ARG A O 1
ATOM 1174 N N . ARG A 1 156 ? -18.430 -4.473 13.326 1.00 94.75 156 ARG A N 1
ATOM 1175 C CA . ARG A 1 156 ? -17.892 -4.501 14.697 1.00 94.75 156 ARG A CA 1
ATOM 1176 C C . ARG A 1 156 ? -16.624 -5.351 14.807 1.00 94.75 156 ARG A C 1
ATOM 1178 O O . ARG A 1 156 ? -16.503 -6.170 15.712 1.00 94.75 156 ARG A O 1
ATOM 1185 N N . GLY A 1 157 ? -15.725 -5.217 13.833 1.00 91.69 157 GLY A N 1
ATOM 1186 C CA . GLY A 1 157 ? -14.454 -5.939 13.754 1.00 91.69 157 GLY A CA 1
ATOM 1187 C C . GLY A 1 157 ? -14.548 -7.381 13.247 1.00 91.69 157 GLY A C 1
ATOM 1188 O O . GLY A 1 157 ? -13.515 -8.031 13.135 1.00 91.69 157 GLY A O 1
ATOM 1189 N N . LYS A 1 158 ? -15.742 -7.899 12.922 1.00 92.81 158 LYS A N 1
ATOM 1190 C CA . LYS A 1 158 ? -15.918 -9.300 12.488 1.00 92.81 158 LYS A CA 1
ATOM 1191 C C . LYS A 1 158 ? -15.292 -9.611 11.130 1.00 92.81 158 LYS A C 1
ATOM 1193 O O . LYS A 1 158 ? -14.916 -10.752 10.893 1.00 92.81 158 LYS A O 1
ATOM 1198 N N . ASP A 1 159 ? -15.165 -8.610 10.267 1.00 88.38 159 ASP A N 1
ATOM 1199 C CA . ASP A 1 159 ? -14.586 -8.794 8.932 1.00 88.38 159 ASP A CA 1
ATOM 1200 C C . ASP A 1 159 ? -13.045 -8.750 8.954 1.00 88.38 159 ASP A C 1
ATOM 1202 O O . ASP A 1 159 ? -12.392 -9.043 7.957 1.00 88.38 159 ASP A O 1
ATOM 1206 N N . ASN A 1 160 ? -12.436 -8.427 10.101 1.00 90.31 160 ASN A N 1
ATOM 1207 C CA . ASN A 1 160 ? -10.994 -8.502 10.291 1.00 90.31 160 ASN A CA 1
ATOM 1208 C C . ASN A 1 160 ? -10.617 -9.822 10.978 1.00 90.31 160 ASN A C 1
ATOM 1210 O O . ASN A 1 160 ? -11.036 -10.078 12.104 1.00 90.31 160 ASN A O 1
ATOM 1214 N N . ALA A 1 161 ? -9.783 -10.644 10.335 1.00 90.44 161 ALA A N 1
ATOM 1215 C CA . ALA A 1 161 ? -9.453 -11.985 10.826 1.00 90.44 161 ALA A CA 1
ATOM 1216 C C . ALA A 1 161 ? -8.789 -12.006 12.219 1.00 90.44 161 ALA A C 1
ATOM 1218 O O . ALA A 1 161 ? -8.997 -12.957 12.973 1.00 90.44 161 ALA A O 1
ATOM 1219 N N . TYR A 1 162 ? -8.003 -10.982 12.572 1.00 93.12 162 TYR A N 1
ATOM 1220 C CA . TYR A 1 162 ? -7.396 -10.863 13.900 1.00 93.12 162 TYR A CA 1
ATOM 1221 C C . TYR A 1 162 ? -8.454 -10.534 14.964 1.00 93.12 162 TYR A C 1
ATOM 1223 O O . TYR A 1 162 ? -8.571 -11.241 15.964 1.00 93.12 162 TYR A O 1
ATOM 1231 N N . LEU A 1 163 ? -9.274 -9.507 14.726 1.00 94.69 163 LEU A N 1
ATOM 1232 C CA . LEU A 1 163 ? -10.320 -9.090 15.667 1.00 94.69 163 LEU A CA 1
ATOM 1233 C C . LEU A 1 163 ? -11.438 -10.130 15.808 1.00 94.69 163 LEU A C 1
ATOM 1235 O O . LEU A 1 163 ? -11.956 -10.319 16.906 1.00 94.69 163 LEU A O 1
ATOM 1239 N N . ALA A 1 164 ? -11.784 -10.837 14.731 1.00 94.31 164 ALA A N 1
ATOM 1240 C CA . ALA A 1 164 ? -12.770 -11.913 14.753 1.00 94.31 164 ALA A CA 1
ATOM 1241 C C . ALA A 1 164 ? -12.359 -13.066 15.684 1.00 94.31 164 ALA A C 1
ATOM 1243 O O . ALA A 1 164 ? -13.217 -13.669 16.321 1.00 94.31 164 ALA A O 1
ATOM 1244 N N . LYS A 1 165 ? -11.053 -13.342 15.797 1.00 95.81 165 LYS A N 1
ATOM 1245 C CA . LYS A 1 165 ? -10.497 -14.352 16.712 1.00 95.81 165 LYS A CA 1
ATOM 1246 C C . LYS A 1 165 ? -10.322 -13.842 18.146 1.00 95.81 165 LYS A C 1
ATOM 1248 O O . LYS A 1 165 ? -10.126 -14.647 19.050 1.00 95.81 165 LYS A O 1
ATOM 1253 N N . ASN A 1 166 ? -10.376 -12.528 18.365 1.00 96.06 166 ASN A N 1
ATOM 1254 C CA . ASN A 1 166 ? -10.150 -11.899 19.665 1.00 96.06 166 ASN A CA 1
ATOM 1255 C C . ASN A 1 166 ? -11.450 -11.282 20.205 1.00 96.06 166 ASN A C 1
ATOM 1257 O O . ASN A 1 166 ? -11.603 -10.062 20.296 1.00 96.06 166 ASN A O 1
ATOM 1261 N N . GLU A 1 167 ? -12.411 -12.149 20.535 1.00 96.00 167 GLU A N 1
ATOM 1262 C CA . GLU A 1 167 ? -13.771 -11.751 20.913 1.00 96.00 167 GLU A CA 1
ATOM 1263 C C . GLU A 1 167 ? -13.809 -10.806 22.115 1.00 96.00 167 GLU A C 1
ATOM 1265 O O . GLU A 1 167 ? -14.468 -9.771 22.053 1.00 96.00 167 GLU A O 1
ATOM 1270 N N . LYS A 1 168 ? -13.020 -11.086 23.156 1.00 96.88 168 LYS A N 1
ATOM 1271 C CA . LYS A 1 168 ? -12.936 -10.226 24.342 1.00 96.88 168 LYS A CA 1
ATOM 1272 C C . LYS A 1 168 ? -12.533 -8.792 23.985 1.00 96.88 168 LYS A C 1
ATOM 1274 O O . LYS A 1 168 ? -13.180 -7.844 24.424 1.00 96.88 168 LYS A O 1
ATOM 1279 N N . LEU A 1 169 ? -11.483 -8.621 23.176 1.00 97.06 169 LEU A N 1
ATOM 1280 C CA . LEU A 1 169 ? -11.056 -7.295 22.723 1.00 97.06 169 LEU A CA 1
ATOM 1281 C C . LEU A 1 169 ? -12.155 -6.628 21.885 1.00 97.06 169 LEU A C 1
ATOM 1283 O O . LEU A 1 169 ? -12.446 -5.448 22.066 1.00 97.06 169 LEU A O 1
ATOM 1287 N N . ARG A 1 170 ? -12.791 -7.386 20.987 1.00 97.31 170 ARG A N 1
ATOM 1288 C CA . ARG A 1 170 ? -13.870 -6.902 20.119 1.00 97.31 170 ARG A CA 1
ATOM 1289 C C . ARG A 1 170 ? -15.065 -6.378 20.918 1.00 97.31 170 ARG A C 1
ATOM 1291 O O . ARG A 1 170 ? -15.580 -5.315 20.588 1.00 97.31 170 ARG A O 1
ATOM 1298 N N . GLU A 1 171 ? -15.495 -7.089 21.954 1.00 97.38 171 GLU A N 1
ATOM 1299 C CA . GLU A 1 171 ? -16.602 -6.675 22.824 1.00 97.38 171 GLU A CA 1
ATOM 1300 C C . GLU A 1 171 ? -16.271 -5.409 23.615 1.00 97.38 171 GLU A C 1
ATOM 1302 O O . GLU A 1 171 ? -17.084 -4.487 23.662 1.00 97.38 171 GLU A O 1
ATOM 1307 N N . GLN A 1 172 ? -15.055 -5.315 24.161 1.00 98.00 172 GLN A N 1
ATOM 1308 C CA . GLN A 1 172 ? -14.596 -4.105 24.847 1.00 98.00 172 GLN A CA 1
ATOM 1309 C C . GLN A 1 172 ? -14.567 -2.895 23.900 1.00 98.00 172 GLN A C 1
ATOM 1311 O O . GLN A 1 172 ? -15.006 -1.806 24.264 1.00 98.00 172 GLN A O 1
ATOM 1316 N N . LEU A 1 173 ? -14.092 -3.085 22.667 1.00 97.69 173 LEU A N 1
ATOM 1317 C CA . LEU A 1 173 ? -14.110 -2.051 21.633 1.00 97.69 173 LEU A CA 1
ATOM 1318 C C . LEU A 1 173 ? -15.540 -1.675 21.220 1.00 97.69 173 LEU A C 1
ATOM 1320 O O . LEU A 1 173 ? -15.823 -0.494 21.018 1.00 97.69 173 LEU A O 1
ATOM 1324 N N . ASP A 1 174 ? -16.456 -2.642 21.125 1.00 97.50 174 ASP A N 1
ATOM 1325 C CA . ASP A 1 174 ? -17.859 -2.369 20.803 1.00 97.50 174 ASP A CA 1
ATOM 1326 C C . ASP A 1 174 ? -18.552 -1.557 21.900 1.00 97.50 174 ASP A C 1
ATOM 1328 O O . ASP A 1 174 ? -19.224 -0.578 21.581 1.00 97.50 174 ASP A O 1
ATOM 1332 N N . ALA A 1 175 ? -18.326 -1.890 23.174 1.00 97.69 175 ALA A N 1
ATOM 1333 C CA . ALA A 1 175 ? -18.830 -1.112 24.306 1.00 97.69 175 ALA A CA 1
ATOM 1334 C C . ALA A 1 175 ? -18.320 0.338 24.256 1.00 97.69 175 ALA A C 1
ATOM 1336 O O . ALA A 1 175 ? -19.110 1.281 24.251 1.00 97.69 175 ALA A O 1
ATOM 1337 N N . LEU A 1 176 ? -17.008 0.528 24.076 1.00 97.81 176 LEU A N 1
ATOM 1338 C CA . LEU A 1 176 ? -16.408 1.863 23.959 1.00 97.81 176 LEU A CA 1
ATOM 1339 C C . LEU A 1 176 ? -16.946 2.647 22.753 1.00 97.81 176 LEU A C 1
ATOM 1341 O O . LEU A 1 176 ? -17.110 3.868 22.825 1.00 97.81 176 LEU A O 1
ATOM 1345 N N . LYS A 1 177 ? -17.251 1.967 21.641 1.00 97.06 177 LYS A N 1
ATOM 1346 C CA . LYS A 1 177 ? -17.886 2.598 20.480 1.00 97.06 177 LYS A CA 1
ATOM 1347 C C . LYS A 1 177 ? -19.328 3.021 20.774 1.00 97.06 177 LYS A C 1
ATOM 1349 O O . LYS A 1 177 ? -19.716 4.110 20.352 1.00 97.06 177 LYS A O 1
ATOM 1354 N N . GLN A 1 178 ? -20.107 2.199 21.478 1.00 96.31 178 GLN A N 1
ATOM 1355 C CA . GLN A 1 178 ? -21.479 2.527 21.891 1.00 96.31 178 GLN A CA 1
ATOM 1356 C C . GLN A 1 178 ? -21.507 3.723 22.854 1.00 96.31 178 GLN A C 1
ATOM 1358 O O . GLN A 1 178 ? -22.325 4.625 22.688 1.00 96.31 178 GLN A O 1
ATOM 1363 N N . GLU A 1 179 ? -20.541 3.793 23.771 1.00 97.38 179 GLU A N 1
ATOM 1364 C CA . GLU A 1 179 ? -20.312 4.931 24.674 1.00 97.38 179 GLU A CA 1
ATOM 1365 C C . GLU A 1 179 ? -19.778 6.189 23.964 1.00 97.38 179 GLU A C 1
ATOM 1367 O O . GLU A 1 179 ? -19.602 7.232 24.591 1.00 97.38 179 GLU A O 1
ATOM 1372 N N . LYS A 1 180 ? -19.488 6.109 22.656 1.00 96.50 180 LYS A N 1
ATOM 1373 C CA . LYS A 1 180 ? -18.839 7.166 21.859 1.00 96.50 180 LYS A CA 1
ATOM 1374 C C . LYS A 1 180 ? -17.482 7.612 22.432 1.00 96.50 180 LYS A C 1
ATOM 1376 O O . LYS A 1 180 ? -17.037 8.733 22.181 1.00 96.50 180 LYS A O 1
ATOM 1381 N N . ASN A 1 181 ? -16.792 6.731 23.157 1.00 96.62 181 ASN A N 1
ATOM 1382 C CA . ASN A 1 181 ? -15.523 7.026 23.811 1.00 96.62 181 ASN A CA 1
ATOM 1383 C C . ASN A 1 181 ? -14.329 6.703 22.899 1.00 96.62 181 ASN A C 1
ATOM 1385 O O . ASN A 1 181 ? -13.671 5.666 23.026 1.00 96.62 181 ASN A O 1
ATOM 1389 N N . LYS A 1 182 ? -14.055 7.610 21.955 1.00 95.44 182 LYS A N 1
ATOM 1390 C CA . LYS A 1 182 ? -12.970 7.457 20.974 1.00 95.44 182 LYS A CA 1
ATOM 1391 C C . LYS A 1 182 ? -11.601 7.279 21.631 1.00 95.44 182 LYS A C 1
ATOM 1393 O O . LYS A 1 182 ? -10.839 6.414 21.208 1.00 95.44 182 LYS A O 1
ATOM 1398 N N . ASP A 1 183 ? -11.294 8.064 22.656 1.00 95.31 183 ASP A N 1
ATOM 1399 C CA . ASP A 1 183 ? -9.952 8.079 23.242 1.00 95.31 183 ASP A CA 1
ATOM 1400 C C . ASP A 1 183 ? -9.641 6.760 23.947 1.00 95.31 183 ASP A C 1
ATOM 1402 O O . ASP A 1 183 ? -8.587 6.165 23.713 1.00 95.31 183 ASP A O 1
ATOM 1406 N N . LYS A 1 184 ? -10.593 6.230 24.727 1.00 96.75 184 LYS A N 1
ATOM 1407 C CA . LYS A 1 184 ? -10.440 4.903 25.338 1.00 96.75 184 LYS A CA 1
ATOM 1408 C C . LYS A 1 184 ? -10.423 3.788 24.296 1.00 96.75 184 LYS A C 1
ATOM 1410 O O . LYS A 1 184 ? -9.678 2.829 24.474 1.00 96.75 184 LYS A O 1
ATOM 1415 N N . PHE A 1 185 ? -11.190 3.904 23.209 1.00 96.75 185 PHE A N 1
ATOM 1416 C CA . PHE A 1 185 ? -11.164 2.929 22.114 1.00 96.75 185 PHE A CA 1
ATOM 1417 C C . PHE A 1 185 ? -9.774 2.849 21.472 1.00 96.75 185 PHE A C 1
ATOM 1419 O O . PHE A 1 185 ? -9.210 1.764 21.322 1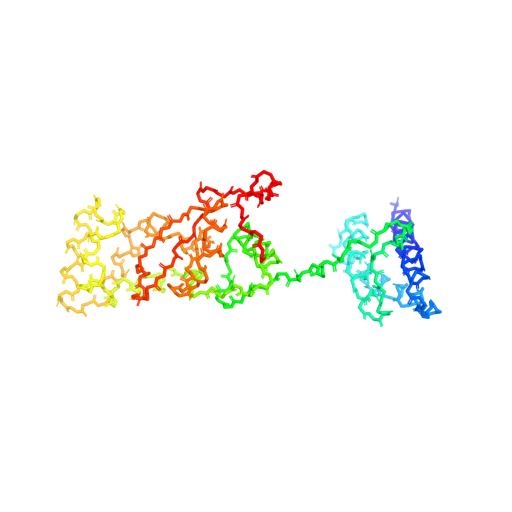.00 96.75 185 PHE A O 1
ATOM 1426 N N . VAL A 1 186 ? -9.193 4.004 21.134 1.00 94.69 186 VAL A N 1
ATOM 1427 C CA . VAL A 1 186 ? -7.850 4.092 20.545 1.00 94.69 186 VAL A CA 1
ATOM 1428 C C . VAL A 1 186 ? -6.787 3.618 21.538 1.00 94.69 186 VAL A C 1
ATOM 1430 O O . VAL A 1 186 ? -5.895 2.861 21.157 1.00 94.69 186 VAL A O 1
ATOM 1433 N N . ALA A 1 187 ? -6.891 4.001 22.813 1.00 94.50 187 ALA A N 1
ATOM 1434 C CA . ALA A 1 187 ? 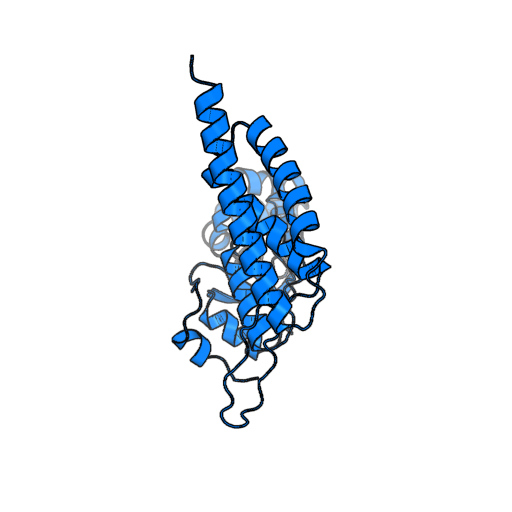-5.967 3.552 23.852 1.00 94.50 187 ALA A CA 1
ATOM 1435 C C . ALA A 1 187 ? -6.011 2.027 24.049 1.00 94.50 187 ALA A C 1
ATOM 1437 O O . ALA A 1 187 ? -4.960 1.394 24.160 1.00 94.50 187 ALA A O 1
ATOM 1438 N N . LEU A 1 188 ? -7.207 1.427 24.043 1.00 95.88 188 LEU A N 1
ATOM 1439 C CA . LEU A 1 188 ? -7.372 -0.021 24.147 1.00 95.88 188 LEU A CA 1
ATOM 1440 C C . LEU A 1 188 ? -6.764 -0.744 22.938 1.00 95.88 188 LEU A C 1
ATOM 1442 O O . LEU A 1 188 ? -6.023 -1.707 23.126 1.00 95.88 188 LEU A O 1
ATOM 1446 N N . LEU A 1 189 ? -7.006 -0.257 21.714 1.00 94.44 189 LEU A N 1
ATOM 1447 C CA . LEU A 1 189 ? -6.359 -0.798 20.514 1.00 94.44 189 LEU A CA 1
ATOM 1448 C C . LEU A 1 189 ? -4.833 -0.727 20.620 1.00 94.44 189 LEU A C 1
ATOM 1450 O O . LEU A 1 189 ? -4.167 -1.740 20.441 1.00 94.44 189 LEU A O 1
ATOM 1454 N N . ASN A 1 190 ? -4.278 0.436 20.966 1.00 92.12 190 ASN A N 1
ATOM 1455 C CA . ASN A 1 190 ? -2.830 0.623 21.096 1.00 92.12 190 ASN A CA 1
ATOM 1456 C C . ASN A 1 190 ? -2.194 -0.292 22.151 1.00 92.12 190 ASN A C 1
ATOM 1458 O O . ASN A 1 190 ? -1.051 -0.708 21.982 1.00 92.12 190 ASN A O 1
ATOM 1462 N N . LYS A 1 191 ? -2.925 -0.605 23.225 1.00 93.88 191 LYS A N 1
ATOM 1463 C CA . LYS A 1 191 ? -2.448 -1.462 24.315 1.00 93.88 191 LYS A CA 1
ATOM 1464 C C . LYS A 1 191 ? -2.562 -2.956 24.006 1.00 93.88 191 LYS A C 1
ATOM 1466 O O . LYS A 1 191 ? -1.732 -3.729 24.473 1.00 93.88 191 LYS A O 1
ATOM 1471 N N . SER A 1 192 ? -3.616 -3.371 23.307 1.00 93.81 192 SER A N 1
ATOM 1472 C CA . SER A 1 192 ? -4.033 -4.780 23.260 1.00 93.81 192 SER A CA 1
ATOM 1473 C C . SER A 1 192 ? -4.087 -5.386 21.859 1.00 93.81 192 SER A C 1
ATOM 1475 O O . SER A 1 192 ? -4.251 -6.599 21.744 1.00 93.81 192 SER A O 1
ATOM 1477 N N . ALA A 1 193 ? -3.972 -4.588 20.796 1.00 93.69 193 ALA A N 1
ATOM 1478 C CA . ALA A 1 193 ? -3.960 -5.097 19.430 1.00 93.69 193 ALA A CA 1
ATOM 1479 C C . ALA A 1 193 ? -2.533 -5.330 18.917 1.00 93.69 193 ALA A C 1
ATOM 1481 O O . ALA A 1 193 ? -1.671 -4.458 19.025 1.00 93.69 193 ALA A O 1
ATOM 1482 N N . ASP A 1 194 ? -2.316 -6.470 18.264 1.00 93.19 194 ASP A N 1
ATOM 1483 C CA . ASP A 1 194 ? -1.200 -6.633 17.338 1.00 93.19 194 ASP A CA 1
ATOM 1484 C C . ASP A 1 194 ? -1.536 -5.926 16.017 1.00 93.19 194 ASP A C 1
ATOM 1486 O O . ASP A 1 194 ? -2.346 -6.397 15.218 1.00 93.19 194 ASP A O 1
ATOM 1490 N N . PHE A 1 195 ? -0.917 -4.766 15.793 1.00 91.19 195 PHE A N 1
ATOM 1491 C CA . PHE A 1 195 ? -1.162 -3.950 14.603 1.00 91.19 195 PHE A CA 1
ATOM 1492 C C . PHE A 1 195 ? -0.702 -4.618 13.305 1.00 91.19 195 PHE A C 1
ATOM 1494 O O . PHE A 1 195 ? -1.331 -4.389 12.274 1.00 91.19 195 PHE A O 1
ATOM 1501 N N . SER A 1 196 ? 0.334 -5.457 13.358 1.00 87.31 196 SER A N 1
ATOM 1502 C CA . SER A 1 196 ? 0.848 -6.164 12.180 1.00 87.31 196 SER A CA 1
ATOM 1503 C C . SER A 1 196 ? -0.122 -7.258 11.711 1.00 87.31 196 SER A C 1
ATOM 1505 O O . SER A 1 196 ? -0.301 -7.482 10.511 1.00 87.31 196 SER A O 1
ATOM 1507 N N . ALA A 1 197 ? -0.827 -7.887 12.658 1.00 89.50 197 ALA A N 1
ATOM 1508 C CA . ALA A 1 197 ? -1.913 -8.825 12.384 1.00 89.50 197 ALA A CA 1
ATOM 1509 C C . ALA A 1 197 ? -3.231 -8.119 12.021 1.00 89.50 197 ALA A C 1
ATOM 1511 O O . ALA A 1 197 ? -4.057 -8.676 11.294 1.00 89.50 197 ALA A O 1
ATOM 1512 N N . LEU A 1 198 ? -3.435 -6.898 12.524 1.00 90.81 198 LEU A N 1
ATOM 1513 C CA . LEU A 1 198 ? -4.638 -6.100 12.298 1.00 90.81 198 LEU A CA 1
ATOM 1514 C C . LEU A 1 198 ? -4.704 -5.517 10.883 1.00 90.81 198 LEU A C 1
ATOM 1516 O O . LEU A 1 198 ? -5.788 -5.482 10.305 1.00 90.81 198 LEU A O 1
ATOM 1520 N N . SER A 1 199 ? -3.592 -5.016 10.343 1.00 91.94 199 SER A N 1
ATOM 1521 C CA . SER A 1 199 ? -3.555 -4.352 9.035 1.00 91.94 199 SER A CA 1
ATOM 1522 C C . SER A 1 199 ? -2.138 -4.352 8.473 1.00 91.94 199 SER A C 1
ATOM 1524 O O . SER A 1 199 ? -1.213 -3.869 9.125 1.00 91.94 199 SER A O 1
ATOM 1526 N N . ARG A 1 200 ? -1.953 -4.845 7.245 1.00 92.38 200 ARG A N 1
ATOM 1527 C CA . ARG A 1 200 ? -0.621 -4.897 6.620 1.00 92.38 200 ARG A CA 1
ATOM 1528 C C . ARG A 1 200 ? -0.184 -3.541 6.073 1.00 92.38 200 ARG A C 1
ATOM 1530 O O . ARG A 1 200 ? 1.014 -3.318 5.902 1.00 92.38 200 ARG A O 1
ATOM 1537 N N . HIS A 1 201 ? -1.120 -2.604 5.915 1.00 93.38 201 HIS A N 1
ATOM 1538 C CA . HIS A 1 201 ? -0.810 -1.197 5.671 1.00 93.38 201 HIS A CA 1
ATOM 1539 C C . HIS A 1 201 ? 0.079 -0.579 6.758 1.00 93.38 201 HIS A C 1
ATOM 1541 O O . HIS A 1 201 ? 0.761 0.400 6.475 1.00 93.38 201 HIS A O 1
ATOM 1547 N N . ILE A 1 202 ? 0.100 -1.111 7.988 1.00 92.94 202 ILE A N 1
ATOM 1548 C CA . ILE A 1 202 ? 0.946 -0.567 9.066 1.00 92.94 202 ILE A CA 1
ATOM 1549 C C . ILE A 1 202 ? 2.429 -0.588 8.680 1.00 92.94 202 ILE A C 1
ATOM 1551 O O . ILE A 1 202 ? 3.141 0.401 8.872 1.00 92.94 202 ILE A O 1
ATOM 1555 N N . ASP A 1 203 ? 2.850 -1.684 8.055 1.00 91.38 203 ASP A N 1
ATOM 1556 C CA . ASP A 1 203 ? 4.242 -1.950 7.698 1.00 91.38 203 ASP A CA 1
ATOM 1557 C C . ASP A 1 203 ? 4.515 -1.723 6.201 1.00 91.38 203 ASP A C 1
ATOM 1559 O O . ASP A 1 203 ? 5.541 -2.154 5.685 1.00 91.38 203 ASP A O 1
ATOM 1563 N N . GLY A 1 204 ? 3.578 -1.096 5.478 1.00 93.94 204 GLY A N 1
ATOM 1564 C CA . GLY A 1 204 ? 3.716 -0.833 4.040 1.00 93.94 204 GLY A CA 1
ATOM 1565 C C . GLY A 1 204 ? 3.592 -2.076 3.155 1.00 93.94 204 GLY A C 1
ATOM 1566 O O . GLY A 1 204 ? 3.884 -2.022 1.965 1.00 93.94 204 GLY A O 1
ATOM 1567 N N . ASN A 1 205 ? 3.140 -3.194 3.720 1.00 95.88 205 ASN A N 1
ATOM 1568 C CA . ASN A 1 205 ? 3.096 -4.504 3.069 1.00 95.88 205 ASN A CA 1
ATOM 1569 C C . ASN A 1 205 ? 1.798 -4.760 2.283 1.00 95.88 205 ASN A C 1
ATOM 1571 O O . ASN A 1 205 ? 1.522 -5.905 1.914 1.00 95.88 205 ASN A O 1
ATOM 1575 N N . GLU A 1 206 ? 0.988 -3.722 2.083 1.00 95.31 206 GLU A N 1
ATOM 1576 C CA . GLU A 1 206 ? -0.326 -3.779 1.447 1.00 95.31 206 GLU A CA 1
ATOM 1577 C C . GLU A 1 206 ? -0.690 -2.433 0.822 1.00 95.31 206 GLU A C 1
ATOM 1579 O O . GLU A 1 206 ? -0.321 -1.368 1.334 1.00 95.31 206 GLU A O 1
ATOM 1584 N N . VAL A 1 207 ? -1.417 -2.504 -0.290 1.00 96.88 207 VAL A N 1
ATOM 1585 C CA . VAL A 1 207 ? -1.936 -1.362 -1.037 1.00 96.88 207 VAL A CA 1
ATOM 1586 C C . VAL A 1 207 ? -3.387 -1.600 -1.439 1.00 96.88 207 VAL A C 1
ATOM 1588 O O . VAL A 1 207 ? -3.772 -2.720 -1.766 1.00 96.88 207 VAL A O 1
ATOM 1591 N N . ASP A 1 208 ? -4.169 -0.524 -1.462 1.00 96.81 208 ASP A N 1
ATOM 1592 C CA . ASP A 1 208 ? -5.507 -0.510 -2.049 1.00 96.81 208 ASP A CA 1
ATOM 1593 C C . ASP A 1 208 ? -5.474 0.205 -3.395 1.00 96.81 208 ASP A C 1
ATOM 1595 O O . ASP A 1 208 ? -5.039 1.360 -3.475 1.00 96.81 208 ASP A O 1
ATOM 1599 N N . LEU A 1 209 ? -6.028 -0.434 -4.421 1.00 96.50 209 LEU A N 1
ATOM 1600 C CA . LEU A 1 209 ? -6.415 0.218 -5.672 1.00 96.50 209 LEU A CA 1
ATOM 1601 C C . LEU A 1 209 ? -7.930 0.436 -5.694 1.00 96.50 209 LEU A C 1
ATOM 1603 O O . LEU A 1 209 ? -8.676 -0.282 -5.025 1.00 96.50 209 LEU A O 1
ATOM 1607 N N . ALA A 1 210 ? -8.408 1.439 -6.428 1.00 89.94 210 ALA A N 1
ATOM 1608 C CA . ALA A 1 210 ? -9.840 1.708 -6.518 1.00 89.94 210 ALA A CA 1
ATOM 1609 C C . ALA A 1 210 ? -10.589 0.528 -7.170 1.00 89.94 210 ALA A C 1
ATOM 1611 O O . ALA A 1 210 ? -10.059 -0.162 -8.031 1.00 89.94 210 ALA A O 1
ATOM 1612 N N . ALA A 1 211 ? -11.844 0.282 -6.783 1.00 90.25 211 ALA A N 1
ATOM 1613 C CA . ALA A 1 211 ? -12.626 -0.831 -7.345 1.00 90.25 211 ALA A CA 1
ATOM 1614 C C . ALA A 1 211 ? -12.970 -0.694 -8.844 1.00 90.25 211 ALA A C 1
ATOM 1616 O O . ALA A 1 211 ? -13.556 -1.610 -9.410 1.00 90.25 211 ALA A O 1
ATOM 1617 N N . ASN A 1 212 ? -12.682 0.457 -9.455 1.00 87.94 212 ASN A N 1
ATOM 1618 C CA . ASN A 1 212 ? -12.827 0.710 -10.887 1.00 87.94 212 ASN A CA 1
ATOM 1619 C C . ASN A 1 212 ? -11.478 0.711 -11.631 1.00 87.94 212 ASN A C 1
ATOM 1621 O O . ASN A 1 212 ? -11.437 1.180 -12.763 1.00 87.94 212 ASN A O 1
ATOM 1625 N N . THR A 1 213 ? -10.387 0.257 -11.001 1.00 91.44 213 THR A N 1
ATOM 1626 C CA . THR A 1 213 ? -9.126 -0.020 -11.705 1.00 91.44 213 THR A CA 1
ATOM 1627 C C . THR A 1 213 ? -9.368 -1.045 -12.809 1.00 91.44 213 THR A C 1
ATOM 1629 O O . THR A 1 213 ? -10.185 -1.950 -12.625 1.00 91.44 213 THR A O 1
ATOM 1632 N N . ASP A 1 214 ? -8.664 -0.889 -13.933 1.00 92.38 214 ASP A N 1
ATOM 1633 C CA . ASP A 1 214 ? -8.804 -1.766 -15.091 1.00 92.38 214 ASP A CA 1
ATOM 1634 C C . ASP A 1 214 ? -8.717 -3.258 -14.683 1.00 92.38 214 ASP A C 1
ATOM 1636 O O . ASP A 1 214 ? -7.794 -3.647 -13.950 1.00 92.38 214 ASP A O 1
ATOM 1640 N N . PRO A 1 215 ? -9.682 -4.104 -15.094 1.00 94.31 215 PRO A N 1
ATOM 1641 C CA . PRO A 1 215 ? -9.690 -5.522 -14.749 1.00 94.31 215 PRO A CA 1
ATOM 1642 C C . PRO A 1 215 ? -8.443 -6.295 -15.197 1.00 94.31 215 PRO A C 1
ATOM 1644 O O . PRO A 1 215 ? -8.049 -7.235 -14.503 1.00 94.31 215 PRO A O 1
ATOM 1647 N N . ASP A 1 216 ? -7.820 -5.917 -16.311 1.00 95.25 216 ASP A N 1
ATOM 1648 C CA . ASP A 1 216 ? -6.622 -6.559 -16.850 1.00 95.25 216 ASP A CA 1
ATOM 1649 C C . ASP A 1 216 ? -5.378 -6.169 -16.039 1.00 95.25 216 ASP A C 1
ATOM 1651 O O . ASP A 1 216 ? -4.588 -7.053 -15.685 1.00 95.25 216 ASP A O 1
ATOM 1655 N N . LEU A 1 217 ? -5.281 -4.913 -15.577 1.00 96.06 217 LEU A N 1
ATOM 1656 C CA . LEU A 1 217 ? -4.296 -4.517 -14.557 1.00 96.06 217 LEU A CA 1
ATOM 1657 C C . LEU A 1 217 ? -4.483 -5.327 -13.267 1.00 96.06 217 LEU A C 1
ATOM 1659 O O . LEU A 1 217 ? -3.521 -5.863 -12.713 1.00 96.06 217 LEU A O 1
ATOM 1663 N N . VAL A 1 218 ? -5.722 -5.447 -12.776 1.00 96.88 218 VAL A N 1
ATOM 1664 C CA . VAL A 1 218 ? -6.035 -6.207 -11.552 1.00 96.88 218 VAL A CA 1
ATOM 1665 C C . VAL A 1 218 ? -5.653 -7.680 -11.707 1.00 96.88 218 VAL A C 1
ATOM 1667 O O . VAL A 1 218 ? -5.051 -8.252 -10.794 1.00 96.88 218 VAL A O 1
ATOM 1670 N N . ALA A 1 219 ? -5.970 -8.291 -12.850 1.00 96.94 219 ALA A N 1
ATOM 1671 C CA . ALA A 1 219 ? -5.639 -9.680 -13.144 1.00 96.94 219 ALA A CA 1
ATOM 1672 C C . ALA A 1 219 ? -4.122 -9.898 -13.214 1.00 96.94 219 ALA A C 1
ATOM 1674 O O . ALA A 1 219 ? -3.615 -10.830 -12.584 1.00 96.94 219 ALA A O 1
ATOM 1675 N N . ALA A 1 220 ? -3.387 -9.018 -13.901 1.00 97.44 220 ALA A N 1
ATOM 1676 C CA . ALA A 1 220 ? -1.931 -9.079 -13.980 1.00 97.44 220 ALA A CA 1
ATOM 1677 C C . ALA A 1 220 ? -1.282 -8.940 -12.596 1.00 97.44 220 ALA A C 1
ATOM 1679 O O . ALA A 1 220 ? -0.466 -9.777 -12.200 1.00 97.44 220 ALA A O 1
ATOM 1680 N N . LEU A 1 221 ? -1.715 -7.962 -11.796 1.00 97.81 221 LEU A N 1
ATOM 1681 C CA . LEU A 1 221 ? -1.250 -7.791 -10.419 1.00 97.81 221 LEU A CA 1
ATOM 1682 C C . LEU A 1 221 ? -1.531 -9.017 -9.547 1.00 97.81 221 LEU A C 1
ATOM 1684 O O . LEU A 1 221 ? -0.673 -9.409 -8.756 1.00 97.81 221 LEU A O 1
ATOM 1688 N N . ALA A 1 222 ? -2.686 -9.663 -9.712 1.00 97.38 222 ALA A N 1
ATOM 1689 C CA . ALA A 1 222 ? -3.048 -10.869 -8.968 1.00 97.38 222 ALA A CA 1
ATOM 1690 C C . ALA A 1 222 ? -2.180 -12.094 -9.323 1.00 97.38 222 ALA A C 1
ATOM 1692 O O . ALA A 1 222 ? -2.150 -13.061 -8.560 1.00 97.38 222 ALA A O 1
ATOM 1693 N N . THR A 1 223 ? -1.433 -12.063 -10.434 1.00 96.81 223 THR A N 1
ATOM 1694 C CA . THR A 1 223 ? -0.406 -13.084 -10.723 1.00 96.81 223 THR A CA 1
ATOM 1695 C C . THR A 1 223 ? 0.874 -12.895 -9.904 1.00 96.81 223 THR A C 1
ATOM 1697 O O . THR A 1 223 ? 1.617 -13.858 -9.701 1.00 96.81 223 THR A O 1
ATOM 1700 N N . CYS A 1 224 ? 1.123 -11.673 -9.421 1.00 97.19 224 CYS A N 1
ATOM 1701 C CA . CYS A 1 224 ? 2.355 -11.280 -8.738 1.00 97.19 224 CYS A CA 1
ATOM 1702 C C . CYS A 1 224 ? 2.167 -10.966 -7.254 1.00 97.19 224 CYS A C 1
ATOM 1704 O O . CYS A 1 224 ? 3.150 -10.955 -6.524 1.00 97.19 224 CYS A O 1
ATOM 1706 N N . LEU A 1 225 ? 0.952 -10.664 -6.801 1.00 97.81 225 LEU A N 1
ATOM 1707 C CA . LEU A 1 225 ? 0.628 -10.252 -5.436 1.00 97.81 225 LEU A CA 1
ATOM 1708 C C . LEU A 1 225 ? -0.583 -11.033 -4.922 1.00 97.81 225 LEU A C 1
ATOM 1710 O O . LEU A 1 225 ? -1.397 -11.541 -5.691 1.00 97.81 225 LEU A O 1
ATOM 1714 N N . ASN A 1 226 ? -0.724 -11.125 -3.599 1.00 97.12 226 ASN A N 1
ATOM 1715 C CA . ASN A 1 226 ? -1.939 -11.689 -3.022 1.00 97.12 226 ASN A CA 1
ATOM 1716 C C . ASN A 1 226 ? -3.083 -10.686 -3.188 1.00 97.12 226 ASN A C 1
ATOM 1718 O O . ASN A 1 226 ? -2.918 -9.528 -2.818 1.00 97.12 226 ASN A O 1
ATOM 1722 N N . HIS A 1 227 ? -4.226 -11.134 -3.706 1.00 96.88 227 HIS A N 1
ATOM 1723 C CA . HIS A 1 227 ? -5.362 -10.275 -4.038 1.00 96.88 227 HIS A CA 1
ATOM 1724 C C . HIS A 1 227 ? -6.605 -10.619 -3.221 1.00 96.88 227 HI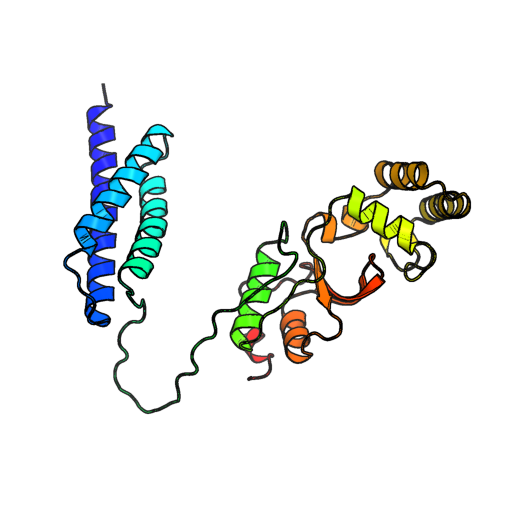S A C 1
ATOM 1726 O O . HIS A 1 227 ? -6.918 -11.790 -2.997 1.00 96.88 227 HIS A O 1
ATOM 1732 N N . SER A 1 228 ? -7.351 -9.590 -2.825 1.00 94.12 228 SER A N 1
ATOM 1733 C CA . SER A 1 228 ? -8.756 -9.733 -2.446 1.00 94.12 228 SER A CA 1
ATOM 1734 C C . SER A 1 228 ? -9.548 -8.477 -2.808 1.00 94.12 228 SER A C 1
ATOM 1736 O O . SER A 1 228 ? -9.022 -7.368 -2.803 1.00 94.12 228 SER A O 1
ATOM 1738 N N . ALA A 1 229 ? -10.828 -8.632 -3.136 1.00 92.75 229 ALA A N 1
ATOM 1739 C CA . ALA A 1 229 ? -11.723 -7.503 -3.376 1.00 92.75 229 ALA A CA 1
ATOM 1740 C C . ALA A 1 229 ? -12.577 -7.236 -2.134 1.00 92.75 229 ALA A C 1
ATOM 1742 O O . ALA A 1 229 ? -13.024 -8.168 -1.464 1.00 92.75 229 ALA A O 1
ATOM 1743 N N . GLY A 1 230 ? -12.846 -5.967 -1.833 1.00 89.38 230 GLY A N 1
ATOM 1744 C CA . GLY A 1 230 ? -13.671 -5.635 -0.679 1.00 89.38 230 GLY A CA 1
ATOM 1745 C C . GLY A 1 230 ? -13.797 -4.144 -0.428 1.00 89.38 230 GLY A C 1
ATOM 1746 O O . GLY A 1 230 ? -13.831 -3.333 -1.353 1.00 89.38 230 GLY A O 1
ATOM 1747 N N . ARG A 1 231 ? -13.907 -3.790 0.852 1.00 88.88 231 ARG A N 1
ATOM 1748 C CA . ARG A 1 231 ? -13.768 -2.412 1.322 1.00 88.88 231 ARG A CA 1
ATOM 1749 C C . ARG A 1 231 ? -12.517 -2.304 2.170 1.00 88.88 231 ARG A C 1
ATOM 1751 O O . ARG A 1 231 ? -12.234 -3.215 2.947 1.00 88.88 231 ARG A O 1
ATOM 1758 N N . ASN A 1 232 ? -11.794 -1.202 2.046 1.00 86.69 232 ASN A N 1
ATOM 1759 C CA . ASN A 1 232 ? -10.743 -0.891 3.001 1.00 86.69 232 ASN A CA 1
ATOM 1760 C C . ASN A 1 232 ? -11.342 -0.346 4.293 1.00 86.69 232 ASN A C 1
ATOM 1762 O O . ASN A 1 232 ? -12.530 -0.041 4.366 1.00 86.69 232 ASN A O 1
ATOM 1766 N N . SER A 1 233 ? -10.517 -0.183 5.324 1.00 82.19 233 SER A N 1
ATOM 1767 C CA . SER A 1 233 ? -10.990 0.318 6.621 1.00 82.19 233 SER A CA 1
ATOM 1768 C C . SER A 1 233 ? -11.458 1.777 6.606 1.00 82.19 233 SER A C 1
ATOM 1770 O O . SER A 1 233 ? -11.972 2.248 7.616 1.00 82.19 233 SER A O 1
ATOM 1772 N N . GLU A 1 234 ? -11.258 2.508 5.505 1.00 84.19 234 GLU A N 1
ATOM 1773 C CA . GLU A 1 234 ? -11.824 3.846 5.285 1.00 84.19 234 GLU A CA 1
ATOM 1774 C C . GLU A 1 234 ? -13.226 3.772 4.646 1.00 84.19 234 GLU A C 1
ATOM 1776 O O . GLU A 1 234 ? -13.953 4.760 4.642 1.00 84.19 234 GLU A O 1
ATOM 1781 N N . GLY A 1 235 ? -13.650 2.592 4.180 1.00 84.19 235 GLY A N 1
ATOM 1782 C CA . GLY A 1 235 ? -14.967 2.321 3.606 1.00 84.19 235 GLY A CA 1
ATOM 1783 C C . GLY A 1 235 ? -15.046 2.415 2.093 1.00 84.19 235 GLY A C 1
ATOM 1784 O O . GLY A 1 235 ? -16.105 2.112 1.533 1.00 84.19 235 GLY A O 1
ATOM 1785 N N . ALA A 1 236 ? -13.949 2.766 1.425 1.00 87.69 236 ALA A N 1
ATOM 1786 C CA . ALA A 1 236 ? -13.873 2.749 -0.026 1.00 87.69 236 ALA A CA 1
ATOM 1787 C C . ALA A 1 236 ? -13.860 1.307 -0.543 1.00 87.69 236 ALA A C 1
ATOM 1789 O O . ALA A 1 236 ? -13.202 0.443 0.034 1.00 87.69 236 ALA A O 1
ATOM 1790 N N . ARG A 1 237 ? -14.595 1.043 -1.632 1.00 91.62 237 ARG A N 1
ATOM 1791 C CA . ARG A 1 237 ? -14.477 -0.225 -2.361 1.00 91.62 237 ARG A CA 1
ATOM 1792 C C . ARG A 1 237 ? -13.128 -0.248 -3.075 1.00 91.62 237 ARG A C 1
ATOM 1794 O O . ARG A 1 237 ? -12.805 0.709 -3.778 1.00 91.62 237 ARG A O 1
ATOM 1801 N N . CYS A 1 238 ? -12.382 -1.329 -2.913 1.00 94.00 238 CYS A N 1
ATOM 1802 C CA . CYS A 1 238 ? -11.021 -1.441 -3.417 1.00 94.00 238 CYS A CA 1
ATOM 1803 C C . CYS A 1 238 ? -10.640 -2.881 -3.781 1.00 94.00 238 CYS A C 1
ATOM 1805 O O . CYS A 1 238 ? -11.315 -3.850 -3.408 1.00 94.00 238 CYS A O 1
ATOM 1807 N N . HIS A 1 239 ? -9.520 -2.985 -4.490 1.00 97.06 239 HIS A N 1
ATOM 1808 C CA . HIS A 1 239 ? -8.725 -4.196 -4.614 1.00 97.06 239 HIS A CA 1
ATOM 1809 C C . HIS A 1 239 ? -7.544 -4.107 -3.647 1.00 97.06 239 HIS A C 1
ATOM 1811 O O . HIS A 1 239 ? -6.694 -3.227 -3.790 1.00 97.06 239 HIS A O 1
ATOM 1817 N N . HIS A 1 240 ? -7.514 -5.016 -2.677 1.00 96.12 240 HIS A N 1
ATOM 1818 C CA . HIS A 1 240 ? -6.411 -5.201 -1.741 1.00 96.12 240 HIS A CA 1
ATOM 1819 C C . HIS A 1 240 ? -5.324 -6.026 -2.412 1.00 96.12 240 HIS A C 1
ATOM 1821 O O . HIS A 1 240 ? -5.603 -7.132 -2.888 1.00 96.12 240 HIS A O 1
ATOM 1827 N N . PHE A 1 241 ? -4.096 -5.518 -2.402 1.00 97.75 241 PHE A N 1
ATOM 1828 C CA . PHE A 1 241 ? -2.913 -6.260 -2.814 1.00 97.75 241 PHE A CA 1
ATOM 1829 C C . PHE A 1 241 ? -1.866 -6.262 -1.709 1.00 97.75 241 PHE A C 1
ATOM 1831 O O . PHE A 1 241 ? -1.468 -5.204 -1.228 1.00 97.75 241 PHE A O 1
ATOM 1838 N N . ASP A 1 242 ? -1.377 -7.445 -1.341 1.00 95.75 242 ASP A N 1
ATOM 1839 C CA . ASP A 1 242 ? -0.332 -7.604 -0.331 1.00 95.75 242 ASP A CA 1
ATOM 1840 C C . ASP A 1 242 ? 0.822 -8.499 -0.818 1.00 95.75 242 ASP A C 1
ATOM 1842 O O . ASP A 1 242 ? 0.700 -9.285 -1.764 1.00 95.75 242 ASP A O 1
ATOM 1846 N N . ASN A 1 243 ? 1.976 -8.380 -0.161 1.00 94.88 243 ASN A N 1
ATOM 1847 C CA . ASN A 1 243 ? 3.199 -9.077 -0.565 1.00 94.88 243 ASN A CA 1
ATOM 1848 C C . ASN A 1 243 ? 3.354 -10.521 -0.035 1.00 94.88 243 ASN A C 1
ATOM 1850 O O . ASN A 1 243 ? 4.433 -11.096 -0.178 1.00 94.88 243 ASN A O 1
ATOM 1854 N N . ARG A 1 244 ? 2.316 -11.163 0.528 1.00 93.06 244 ARG A N 1
ATOM 1855 C CA . ARG A 1 244 ? 2.393 -12.568 1.001 1.00 93.06 244 ARG A CA 1
ATOM 1856 C C . ARG A 1 244 ? 2.661 -13.573 -0.117 1.00 93.06 244 ARG A C 1
ATOM 1858 O O . ARG A 1 244 ? 3.168 -14.656 0.156 1.00 93.06 244 ARG A O 1
ATOM 1865 N N . LYS A 1 245 ? 2.306 -13.225 -1.355 1.00 92.06 245 LYS A N 1
ATOM 1866 C CA . LYS A 1 245 ? 2.547 -14.028 -2.565 1.00 92.06 245 LYS A CA 1
ATOM 1867 C C . LYS A 1 245 ? 3.405 -13.283 -3.590 1.00 92.06 245 LYS A C 1
ATOM 1869 O O . LYS A 1 245 ? 3.252 -13.504 -4.783 1.00 92.06 245 LYS A O 1
ATOM 1874 N N . ALA A 1 246 ? 4.268 -12.377 -3.127 1.00 92.50 246 ALA A N 1
ATOM 1875 C CA . ALA A 1 246 ? 5.018 -11.506 -4.020 1.00 92.50 246 ALA A CA 1
ATOM 1876 C C . ALA A 1 246 ? 5.961 -12.285 -4.954 1.00 92.50 246 ALA A C 1
ATOM 1878 O O . ALA A 1 246 ? 6.923 -12.899 -4.486 1.00 92.50 246 ALA A O 1
ATOM 1879 N N . VAL A 1 247 ? 5.730 -12.187 -6.263 1.00 92.44 247 VAL A N 1
ATOM 1880 C CA . VAL A 1 247 ? 6.628 -12.679 -7.317 1.00 92.44 247 VAL A CA 1
ATOM 1881 C C . VAL A 1 247 ? 7.466 -11.508 -7.819 1.00 92.44 247 VAL A C 1
ATOM 1883 O O . VAL A 1 247 ? 6.965 -10.621 -8.505 1.00 92.44 247 VAL A O 1
ATOM 1886 N N . TRP A 1 248 ? 8.742 -11.479 -7.436 1.00 88.81 248 TRP A N 1
ATOM 1887 C CA . TRP A 1 248 ? 9.696 -10.466 -7.885 1.00 88.81 248 TRP A CA 1
ATOM 1888 C C . TRP A 1 248 ? 11.122 -11.038 -7.908 1.00 88.81 248 TRP A C 1
ATOM 1890 O O . TRP A 1 248 ? 11.528 -11.614 -6.891 1.00 88.81 248 TRP A O 1
ATOM 1900 N N . PRO A 1 249 ? 11.904 -10.838 -8.988 1.00 93.25 249 PRO A N 1
ATOM 1901 C CA . PRO A 1 249 ? 11.532 -10.168 -10.245 1.00 93.25 249 PRO A CA 1
ATOM 1902 C C . PRO A 1 249 ? 10.417 -10.907 -11.004 1.00 93.25 249 PRO A C 1
ATOM 1904 O O . PRO A 1 249 ? 10.192 -12.098 -10.778 1.00 93.25 249 PRO A O 1
ATOM 1907 N N . ILE A 1 250 ? 9.681 -10.195 -11.862 1.00 89.31 250 ILE A N 1
ATOM 1908 C CA . ILE A 1 250 ? 8.614 -10.798 -12.670 1.00 89.31 250 ILE A CA 1
ATOM 1909 C C . ILE A 1 250 ? 9.269 -11.601 -13.797 1.00 89.31 250 ILE A C 1
ATOM 1911 O O . ILE A 1 250 ? 10.078 -11.080 -14.559 1.00 89.31 250 ILE A O 1
ATOM 1915 N N . THR A 1 251 ? 8.952 -12.893 -13.869 1.00 91.12 251 THR A N 1
ATOM 1916 C CA . THR A 1 251 ? 9.495 -13.790 -14.901 1.00 91.12 251 THR A CA 1
ATOM 1917 C C . THR A 1 251 ? 8.687 -13.699 -16.194 1.00 91.12 251 THR A C 1
ATOM 1919 O O . THR A 1 251 ? 7.491 -13.408 -16.142 1.00 91.12 251 THR A O 1
ATOM 1922 N N . GLU A 1 252 ? 9.283 -14.069 -17.331 1.00 88.50 252 GLU A N 1
ATOM 1923 C CA . GLU A 1 252 ? 8.553 -14.195 -18.605 1.00 88.50 252 GLU A CA 1
ATOM 1924 C C . GLU A 1 252 ? 7.355 -15.144 -18.499 1.00 88.50 252 GLU A C 1
ATOM 1926 O O . GLU A 1 252 ? 6.278 -14.858 -19.006 1.00 88.50 252 GLU A O 1
ATOM 1931 N N . SER A 1 253 ? 7.487 -16.238 -17.741 1.00 89.81 253 SER A N 1
ATOM 1932 C CA . SER A 1 253 ? 6.373 -17.168 -17.506 1.00 89.81 253 SER A CA 1
ATOM 1933 C C . SER A 1 253 ? 5.204 -16.543 -16.732 1.00 89.81 253 SER A C 1
ATOM 1935 O O . SER A 1 253 ? 4.068 -17.008 -16.831 1.00 89.81 253 SER A O 1
ATOM 1937 N N . THR A 1 254 ? 5.472 -15.502 -15.938 1.00 90.25 254 THR A N 1
ATOM 1938 C CA . THR A 1 254 ? 4.442 -14.719 -15.251 1.00 90.25 254 THR A CA 1
ATOM 1939 C C . THR A 1 254 ? 3.835 -13.697 -16.206 1.00 90.25 254 THR A C 1
ATOM 1941 O O . THR A 1 254 ? 2.611 -13.639 -16.290 1.00 90.25 254 THR A O 1
ATOM 1944 N N . ARG A 1 255 ? 4.668 -12.964 -16.962 1.00 90.88 255 ARG A N 1
ATOM 1945 C CA . ARG A 1 255 ? 4.229 -11.998 -17.986 1.00 90.88 255 ARG A CA 1
ATOM 1946 C C . ARG A 1 255 ? 3.356 -12.632 -19.062 1.00 90.88 255 ARG A C 1
ATOM 1948 O O . ARG A 1 255 ? 2.330 -12.072 -19.412 1.00 90.88 255 ARG A O 1
ATOM 1955 N N . ALA A 1 256 ? 3.686 -13.843 -19.503 1.00 90.69 256 ALA A N 1
ATOM 1956 C CA . ALA A 1 256 ? 2.922 -14.585 -20.507 1.00 90.69 256 ALA A CA 1
ATOM 1957 C C . ALA A 1 256 ? 1.478 -14.925 -20.079 1.00 90.69 256 ALA A C 1
ATOM 1959 O O . ALA A 1 256 ? 0.688 -15.395 -20.893 1.00 90.69 256 ALA A O 1
ATOM 1960 N N . LYS A 1 257 ? 1.124 -14.732 -18.799 1.00 91.94 257 LYS A N 1
ATOM 1961 C CA . LYS A 1 257 ? -0.249 -14.897 -18.290 1.00 91.94 257 LYS A CA 1
ATOM 1962 C C . LYS A 1 257 ? -1.067 -13.612 -18.376 1.00 91.94 257 LYS A C 1
ATOM 1964 O O . LYS A 1 257 ? -2.267 -13.648 -18.113 1.00 91.94 257 LYS A O 1
ATOM 1969 N N . TRP A 1 258 ? -0.422 -12.482 -18.639 1.00 93.44 258 TRP A N 1
ATOM 1970 C CA . TRP A 1 258 ? -1.085 -11.199 -18.797 1.00 93.44 258 TRP A CA 1
ATOM 1971 C C . TRP A 1 258 ? -1.639 -11.118 -20.210 1.00 93.44 258 TRP A C 1
ATOM 1973 O O . TRP A 1 258 ? -1.073 -11.693 -21.141 1.00 93.44 258 TRP A O 1
ATOM 1983 N N . LYS A 1 259 ? -2.763 -10.424 -20.375 1.00 86.31 259 LYS A N 1
ATOM 1984 C CA . LYS A 1 259 ? -3.224 -10.114 -21.722 1.00 86.31 259 LYS A CA 1
ATOM 1985 C C . LYS A 1 259 ? -2.219 -9.183 -22.389 1.00 86.31 259 LYS A C 1
ATOM 1987 O O . LYS A 1 259 ? -1.627 -8.327 -21.728 1.00 86.31 259 LYS A O 1
ATOM 1992 N N . THR A 1 260 ? -2.023 -9.375 -23.682 1.00 74.69 260 THR A N 1
ATOM 1993 C CA . THR A 1 260 ? -1.409 -8.351 -24.518 1.00 74.69 260 THR A CA 1
ATOM 1994 C C . THR A 1 260 ? -2.327 -7.121 -24.542 1.00 74.69 260 THR A C 1
ATOM 1996 O O . THR A 1 260 ? -3.548 -7.321 -24.528 1.00 74.69 260 THR A O 1
ATOM 1999 N N . PRO A 1 261 ? -1.763 -5.901 -24.491 1.00 60.00 261 PRO A N 1
ATOM 2000 C CA . PRO A 1 261 ? -2.525 -4.654 -24.582 1.00 60.00 261 PRO A CA 1
ATOM 2001 C C . PRO A 1 261 ? -3.407 -4.564 -25.834 1.00 60.00 261 PRO A C 1
ATOM 2003 O O . PRO A 1 261 ? -3.078 -5.223 -26.849 1.00 60.00 261 PRO A O 1
#

Foldseek 3Di:
DCVVVQVVVLVVLLVVLLVVLLVLQLVLCVQVVWDSPCSSVQSVVQSVVQSVVCVVVVHRSNVSSVVSSVVSSVVSCVVRVRDPDDDDDDDDDDPPDDQQQFAEEEPQPQADVLLVVLNRVLSRQVVHYFYFPAFADALVRLLVLCLVCCVPQCVLVCVQPQCVVVVVLSVVLVVCSVVVPSVVNSVSCVVPPDVVSRDVSNNRFKTWGAPPPDVLSVVLLVLAFPWDWDADSNGGTTIMTGCPRGDPPQDPVSVVPGDRD

Sequence (261 aa):
MDTAADNSAALAIRDSACDDLIAKLEEEAAASDADTSDIAPFVKELFARYFDASQKKNEPAEVASAKISKMVGKQARKKFAISSEPAPTPEPEHEAETAFAGQVAGKTSGIDRKILNILTEVSAHFGEPITILSGQRSKPQQAQALYTNWQSHLRRGKDNAYLAKNEKLREQLDALKQEKNKDKFVALLNKSADFSALSRHIDGNEVDLAANTDPDLVAALATCLNHSAGRNSEGARCHHFDNRKAVWPITESTRAKWKTP